Protein AF-A0A6A6IQN1-F1 (afdb_monomer)

Secondary structure (DSSP, 8-state):
-GGG--SS--EEEEEESSEEEEEEE--TTSTTGGG-EEEEEEE-HHHHHHHHHHHTTTS-SS-GGGTTGGGS---HHHHHHHHHH--GGG-SS-HHHHHHHHHHHHHHHHHHHHHHTT--HHHHHHHHHHHHHHHHHHHHHHHHHHHH-TTPPP-EEEEESGGGG-HHHHHHHHHHS-TTSEEEEGGGGT--GGGHHHHHHHHHHHHHHHHHHHHHHHTTS---------SS-----TTHHHHHHHHHHHTTTSPPPPP-------------------PPPP---

Sequence (285 aa):
MLLLQHPTKFRVCLTVNDAVSISIVPPSNSAASNTAVSLDCGPGTMFIDYAVRYATSNQLEHDLEGSYGARGTVNMGVVDRFLETHDYTNRAPPLHIATEMFGHHEAQGLIDECLFLGMSDFDIIATVTRITAENMARQYRRLITGLFGPDHKVDEIFICGPGARNTAIVDYLEDVLPEEVITRPLDDIGIPGDAKESVGAAQLGLEAVLDLAATDLERKESASSLRHTAAGSVVRGNQWEVIRKQVLLFSNGAPLGPIQRLIVDGDTSGDRRKQPKGDSKIAAL

Organism: NCBI:txid390896

Mean predicted aligned error: 9.84 Å

InterPro domains:
  IPR005338 Anhydro-N-acetylmuramic acid kinase [PF03702] (3-214)
  IPR005338 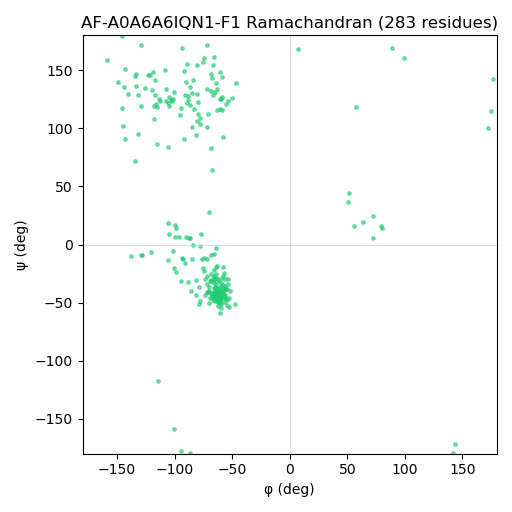Anhydro-N-acetylmuramic acid kinase [PTHR30605] (2-255)
  IPR043129 ATPase, nucleotide binding domain [SSF53067] (13-192)

Nearest PDB structures (foldseek):
  4zxz-assembly1_B  TM=8.328E-01  e=5.021E-19  Lipomyces starkeyi
  5tkr-assembly1_A-2  TM=8.407E-01  e=7.078E-19  Lipomyces starkeyi
  5bsb-assembly1_A  TM=8.408E-01  e=1.328E-18  Lipomyces starkeyi
  5mb9-assembly2_B  TM=4.781E-01  e=2.018E-02  Thermochaetoides thermophila DSM 1495
  4k25-assembly1_A-2  TM=4.194E-01  e=1.075E-02  Saccharomyces cerevisiae S288C

Solvent-accessible surface area (backbone atoms only — not comparable to full-atom values): 16430 Å² total; per-residue (Å²): 117,62,92,69,51,28,69,82,42,30,30,36,35,42,33,24,35,54,46,22,31,46,33,42,29,39,15,62,76,40,96,51,37,85,65,49,46,73,43,63,54,40,62,25,41,51,46,32,21,49,43,33,21,61,66,49,74,62,76,38,67,57,57,68,54,21,61,50,29,69,71,28,59,63,48,61,72,56,35,51,53,50,56,72,74,54,64,47,84,78,58,85,64,65,56,73,65,48,39,80,75,45,41,68,61,55,41,48,52,54,48,53,52,38,50,74,71,67,51,50,62,33,20,44,30,18,23,49,41,44,38,32,33,51,44,51,52,54,48,51,54,50,51,45,32,73,76,65,35,84,84,58,79,59,53,34,37,28,43,20,32,76,41,54,54,17,45,67,35,47,56,52,42,62,72,72,45,65,86,85,39,46,74,44,55,36,47,82,78,76,41,52,36,81,44,48,63,62,52,50,50,51,49,51,51,49,51,38,51,55,54,50,51,39,48,69,60,43,79,78,57,79,95,82,76,94,62,88,71,53,88,78,82,88,80,82,54,96,58,41,71,60,55,40,51,52,53,37,63,72,44,71,73,45,76,78,75,80,88,87,75,72,83,91,82,77,84,83,68,93,59,101,81,73,88,80,95,71,91,82,82,89,78,91,127

Radius of gyration: 22.3 Å; Cα contacts (8 Å, |Δi|>4): 379; chains: 1; bounding box: 55×51×56 Å

Structure (mmCIF, N/CA/C/O backbone):
data_AF-A0A6A6IQN1-F1
#
_entry.id   AF-A0A6A6IQN1-F1
#
loop_
_atom_site.group_PDB
_atom_site.id
_atom_site.type_symbol
_atom_site.label_atom_id
_atom_site.label_alt_id
_atom_site.label_comp_id
_atom_site.label_asym_id
_atom_site.label_entity_id
_atom_site.label_seq_id
_atom_site.pdbx_PDB_ins_code
_atom_site.Cartn_x
_atom_site.Cartn_y
_atom_site.Cartn_z
_atom_site.occupancy
_atom_site.B_iso_or_equiv
_atom_site.auth_seq_id
_atom_site.auth_comp_id
_atom_site.auth_asym_id
_atom_site.auth_atom_id
_atom_site.pdbx_PDB_model_num
ATOM 1 N N . MET A 1 1 ? 8.710 1.098 -13.346 1.00 64.69 1 MET A N 1
ATOM 2 C CA . MET A 1 1 ? 8.521 -0.258 -12.784 1.00 64.69 1 MET A CA 1
ATOM 3 C C . MET A 1 1 ? 8.037 -1.195 -13.889 1.00 64.69 1 MET A C 1
ATOM 5 O O . MET A 1 1 ? 6.838 -1.303 -14.109 1.00 64.69 1 MET A O 1
ATOM 9 N N . LEU A 1 2 ? 8.964 -1.813 -14.632 1.00 75.69 2 LEU A N 1
ATOM 10 C CA . LEU A 1 2 ? 8.641 -2.635 -15.816 1.00 75.69 2 LEU A CA 1
ATOM 11 C C . LEU A 1 2 ? 7.856 -3.903 -15.466 1.00 75.69 2 LEU A C 1
ATOM 13 O O . LEU A 1 2 ? 7.063 -4.379 -16.269 1.00 75.69 2 LEU A O 1
ATOM 17 N N . LEU A 1 3 ? 8.043 -4.400 -14.243 1.00 81.19 3 LEU A N 1
ATOM 18 C CA . LEU A 1 3 ? 7.454 -5.635 -13.733 1.00 81.19 3 LEU A CA 1
ATOM 19 C C . LEU A 1 3 ? 5.923 -5.709 -13.871 1.00 81.19 3 LEU A C 1
ATOM 21 O O . LEU A 1 3 ? 5.389 -6.784 -14.112 1.00 81.19 3 LEU A O 1
ATOM 25 N N . LEU A 1 4 ? 5.214 -4.580 -13.751 1.00 85.56 4 LEU A N 1
ATOM 26 C CA . LEU A 1 4 ? 3.751 -4.548 -13.888 1.00 85.56 4 LEU A CA 1
ATOM 27 C C . LEU A 1 4 ? 3.269 -4.031 -15.237 1.00 85.56 4 LEU A C 1
ATOM 29 O O . LEU A 1 4 ? 2.064 -4.037 -15.481 1.00 85.56 4 LEU A O 1
ATOM 33 N N . GLN A 1 5 ? 4.164 -3.560 -16.102 1.00 86.94 5 GLN A N 1
ATOM 34 C CA . GLN A 1 5 ? 3.764 -2.871 -17.318 1.00 86.94 5 GLN A CA 1
ATOM 35 C C . GLN A 1 5 ? 3.008 -3.818 -18.255 1.00 86.94 5 GLN A C 1
ATOM 37 O O . GLN A 1 5 ? 3.442 -4.935 -18.528 1.00 86.94 5 GLN A O 1
ATOM 42 N N . HIS A 1 6 ? 1.857 -3.365 -18.749 1.00 88.81 6 HIS A N 1
ATOM 43 C CA . HIS A 1 6 ? 1.023 -4.123 -19.676 1.00 88.81 6 HIS A CA 1
ATOM 44 C C . HIS A 1 6 ? 0.882 -3.367 -21.004 1.00 88.81 6 HIS A C 1
ATOM 46 O O . HIS A 1 6 ? 0.839 -2.137 -20.987 1.00 88.81 6 HIS A O 1
ATOM 52 N N . PRO A 1 7 ? 0.743 -4.052 -22.155 1.00 87.38 7 PRO A N 1
ATOM 53 C CA . PRO A 1 7 ? 0.551 -3.378 -23.440 1.00 87.38 7 PRO A CA 1
ATOM 54 C C . PRO A 1 7 ? -0.667 -2.452 -23.483 1.00 87.38 7 PRO A C 1
ATOM 56 O O . PRO A 1 7 ? -0.604 -1.370 -24.062 1.00 87.38 7 PRO A O 1
ATOM 59 N N . THR A 1 8 ? -1.768 -2.874 -22.856 1.00 90.62 8 THR A N 1
ATOM 60 C CA . THR A 1 8 ? -3.079 -2.210 -22.971 1.00 90.62 8 THR A CA 1
ATOM 61 C C . THR A 1 8 ? -3.769 -1.884 -21.650 1.00 90.62 8 THR A C 1
ATOM 63 O O . THR A 1 8 ? -4.787 -1.209 -21.691 1.00 90.62 8 THR A O 1
ATOM 66 N N . LYS A 1 9 ? -3.264 -2.364 -20.506 1.00 92.06 9 LYS A N 1
ATOM 67 C CA . LYS A 1 9 ? -3.966 -2.257 -19.218 1.00 92.06 9 LYS A CA 1
ATOM 68 C C . LYS A 1 9 ? -3.289 -1.226 -18.336 1.00 92.06 9 LYS A C 1
ATOM 70 O O . LYS A 1 9 ? -2.063 -1.239 -18.215 1.00 92.06 9 LYS A O 1
ATOM 75 N N . PHE A 1 10 ? -4.088 -0.365 -17.733 1.00 93.56 10 PHE A N 1
ATOM 76 C CA . PHE A 1 10 ? -3.682 0.554 -16.694 1.00 93.56 10 PHE A CA 1
ATOM 77 C C . PHE A 1 10 ? -3.704 -0.174 -15.356 1.00 93.56 10 PHE A C 1
ATOM 79 O O . PHE A 1 10 ? -4.746 -0.648 -14.902 1.00 93.56 10 PHE A O 1
ATOM 86 N N . ARG A 1 11 ? -2.533 -0.290 -14.736 1.00 94.19 11 ARG A N 1
ATOM 87 C CA . ARG A 1 11 ? -2.344 -1.088 -13.529 1.00 94.19 11 ARG A CA 1
ATOM 88 C C . ARG A 1 11 ? -1.926 -0.215 -12.373 1.00 94.19 11 ARG A C 1
ATOM 90 O O . ARG A 1 11 ? -1.098 0.680 -12.523 1.00 94.19 11 ARG A O 1
ATOM 97 N N . VAL A 1 12 ? -2.450 -0.533 -11.205 1.00 94.81 12 VAL A N 1
ATOM 98 C CA . VAL A 1 12 ? -2.023 0.064 -9.946 1.00 94.81 12 VAL A CA 1
ATOM 99 C C . VAL A 1 12 ? -1.588 -1.050 -9.012 1.00 94.81 12 VAL A C 1
ATOM 101 O O . VAL A 1 12 ? -2.115 -2.156 -9.056 1.00 94.81 12 VAL A O 1
ATOM 104 N N . CYS A 1 13 ? -0.588 -0.784 -8.184 1.00 94.50 13 CYS A N 1
ATOM 105 C CA . CYS A 1 13 ? -0.147 -1.713 -7.163 1.00 94.50 13 CYS A CA 1
ATOM 106 C C . CYS A 1 13 ? -0.057 -1.013 -5.816 1.00 94.50 13 CYS A C 1
ATOM 108 O O . CYS A 1 13 ? 0.692 -0.050 -5.658 1.00 94.50 13 CYS A O 1
ATOM 110 N N . LEU A 1 14 ? -0.844 -1.520 -4.877 1.00 94.88 14 LEU A N 1
ATOM 111 C CA . LEU A 1 14 ? -0.917 -1.108 -3.490 1.00 94.88 14 LEU A CA 1
ATOM 112 C C . LEU A 1 14 ? -0.001 -2.038 -2.691 1.00 94.88 14 LEU A C 1
ATOM 114 O O . LEU A 1 14 ? -0.256 -3.237 -2.595 1.00 94.88 14 LEU A O 1
ATOM 118 N N . THR A 1 15 ? 1.099 -1.505 -2.169 1.00 93.31 15 THR A N 1
ATOM 119 C CA . THR A 1 15 ? 2.068 -2.279 -1.381 1.00 93.31 15 THR A CA 1
ATOM 120 C C . THR A 1 15 ? 1.886 -1.926 0.086 1.00 93.31 15 THR A C 1
ATOM 122 O O . THR A 1 15 ? 2.054 -0.766 0.454 1.00 93.31 15 THR A O 1
ATOM 125 N N . VAL A 1 16 ? 1.546 -2.909 0.916 1.00 92.69 16 VAL A N 1
ATOM 126 C CA . VAL A 1 16 ? 1.343 -2.751 2.360 1.00 92.69 16 VAL A CA 1
ATOM 127 C C . VAL A 1 16 ? 2.535 -3.361 3.095 1.00 92.69 16 VAL A C 1
ATOM 129 O O . VAL A 1 16 ? 2.507 -4.523 3.499 1.00 92.69 16 VAL A O 1
ATOM 132 N N . ASN A 1 17 ? 3.597 -2.571 3.233 1.00 90.75 17 ASN A N 1
ATOM 133 C CA . ASN A 1 17 ? 4.746 -2.881 4.088 1.00 90.75 17 ASN A CA 1
ATOM 134 C C . ASN A 1 17 ? 4.620 -2.090 5.396 1.00 90.75 17 ASN A C 1
ATOM 136 O O . ASN A 1 17 ? 3.532 -1.615 5.724 1.00 90.75 17 ASN A O 1
ATOM 140 N N . ASP A 1 18 ? 5.728 -1.881 6.111 1.00 88.69 18 ASP A N 1
ATOM 141 C CA . ASP A 1 18 ? 5.767 -0.991 7.275 1.00 88.69 18 ASP A CA 1
ATOM 142 C C . ASP A 1 18 ? 5.198 0.384 6.951 1.00 88.69 18 ASP A C 1
ATOM 144 O O . ASP A 1 18 ? 4.420 0.911 7.739 1.00 88.69 18 ASP A O 1
ATOM 148 N N . ALA A 1 19 ? 5.503 0.905 5.762 1.00 88.00 19 ALA A N 1
ATOM 149 C CA . ALA A 1 19 ? 4.800 2.003 5.116 1.00 88.00 19 ALA A CA 1
ATOM 150 C C . ALA A 1 19 ? 3.979 1.486 3.923 1.00 88.00 19 ALA A C 1
ATOM 152 O O . ALA A 1 19 ? 4.360 0.515 3.263 1.00 88.00 19 ALA A O 1
ATOM 153 N N . VAL A 1 20 ? 2.871 2.160 3.615 1.00 90.88 20 VAL A N 1
ATOM 154 C CA . VAL A 1 20 ? 2.126 1.900 2.379 1.00 90.88 20 VAL A CA 1
ATOM 155 C C . VAL A 1 20 ? 2.732 2.670 1.216 1.00 90.88 20 VAL A C 1
ATOM 157 O O . VAL A 1 20 ? 3.097 3.838 1.360 1.00 90.88 20 VAL A O 1
ATOM 160 N N . SER A 1 21 ? 2.778 2.048 0.041 1.00 90.75 21 SER A N 1
ATOM 161 C CA . SER A 1 21 ? 3.151 2.718 -1.204 1.00 90.75 21 SER A CA 1
ATOM 162 C C . SER A 1 21 ? 2.193 2.381 -2.341 1.00 90.75 21 SER A C 1
ATOM 164 O O . SER A 1 21 ? 1.638 1.282 -2.422 1.00 90.75 21 SER A O 1
ATOM 166 N N . ILE A 1 22 ? 1.989 3.349 -3.232 1.00 93.00 22 ILE A N 1
ATOM 167 C CA . ILE A 1 22 ? 1.130 3.215 -4.408 1.00 93.00 22 ILE A CA 1
ATOM 168 C C . ILE A 1 22 ? 1.992 3.384 -5.650 1.00 93.00 22 ILE A C 1
ATOM 170 O O . ILE A 1 22 ? 2.590 4.439 -5.865 1.00 93.00 22 ILE A O 1
ATOM 174 N N . SER A 1 23 ? 2.031 2.345 -6.482 1.00 92.38 23 SER A N 1
ATOM 175 C CA . SER A 1 23 ? 2.676 2.374 -7.791 1.00 92.38 23 SER A CA 1
ATOM 176 C C . SER A 1 23 ? 1.622 2.424 -8.892 1.00 92.38 23 SER A C 1
ATOM 178 O O . SER A 1 23 ? 0.809 1.511 -9.010 1.00 92.38 23 SER A O 1
ATOM 180 N N . ILE A 1 24 ? 1.660 3.453 -9.731 1.00 93.06 24 ILE A N 1
ATOM 181 C CA . ILE A 1 24 ? 0.775 3.610 -10.885 1.00 93.06 24 ILE A CA 1
ATOM 182 C C . ILE A 1 24 ? 1.570 3.300 -12.150 1.00 93.06 24 ILE A C 1
ATOM 184 O O . ILE A 1 24 ? 2.646 3.859 -12.369 1.00 93.06 24 ILE A O 1
ATOM 188 N N . VAL A 1 25 ? 1.053 2.392 -12.978 1.00 92.50 25 VAL A N 1
ATOM 189 C CA . VAL A 1 25 ? 1.731 1.872 -14.169 1.00 92.50 25 VAL A CA 1
ATOM 190 C C . VAL A 1 25 ? 0.781 1.919 -15.372 1.00 92.50 25 VAL A C 1
ATOM 192 O O . VAL A 1 25 ? -0.008 0.994 -15.587 1.00 92.50 25 VAL A O 1
ATOM 195 N N . PRO A 1 26 ? 0.857 2.991 -16.179 1.00 92.19 26 PRO A N 1
ATOM 196 C CA . PRO A 1 26 ? 0.082 3.110 -17.407 1.00 92.19 26 PRO A CA 1
ATOM 197 C C . PRO A 1 26 ? 0.482 2.069 -18.468 1.00 92.19 26 PRO A C 1
ATOM 199 O O . PRO A 1 26 ? 1.599 1.534 -18.427 1.00 92.19 26 PRO A O 1
ATOM 202 N N . PRO A 1 27 ? -0.383 1.820 -19.470 1.00 90.81 27 PRO A N 1
ATOM 203 C CA . PRO A 1 27 ? -0.068 0.917 -20.569 1.00 90.81 27 PRO A CA 1
ATOM 204 C C . PRO A 1 27 ? 1.178 1.354 -21.348 1.00 90.81 27 PRO A C 1
ATOM 206 O O . PRO A 1 27 ? 1.367 2.546 -21.601 1.00 90.81 27 PRO A O 1
ATOM 209 N N . SER A 1 28 ? 1.990 0.403 -21.820 1.00 85.38 28 SER A N 1
ATOM 210 C CA . SER A 1 28 ? 3.178 0.725 -22.629 1.00 85.38 28 SER A CA 1
ATOM 211 C C . SER A 1 28 ? 2.835 1.376 -23.968 1.00 85.38 28 SER A C 1
ATOM 213 O O . SER A 1 28 ? 3.624 2.160 -24.478 1.00 85.38 28 SER A O 1
ATOM 215 N N . ASN A 1 29 ? 1.660 1.077 -24.532 1.00 84.19 29 ASN A N 1
ATOM 216 C CA . ASN A 1 29 ? 1.229 1.633 -25.818 1.00 84.19 29 ASN A CA 1
ATOM 217 C C . ASN A 1 29 ? 0.498 2.980 -25.671 1.00 84.19 29 ASN A C 1
ATOM 219 O O . ASN A 1 29 ? -0.046 3.495 -26.647 1.00 84.19 29 ASN A O 1
ATOM 223 N N . SER A 1 30 ? 0.441 3.536 -24.459 1.00 80.31 30 SER A N 1
ATOM 224 C CA . SER A 1 30 ? -0.162 4.839 -24.190 1.00 80.31 30 SER A CA 1
ATOM 225 C C . SER A 1 30 ? 0.883 5.951 -24.270 1.00 80.31 30 SER A C 1
ATOM 227 O O . SER A 1 30 ? 2.032 5.760 -23.878 1.00 80.31 30 SER A O 1
ATOM 229 N N . ALA A 1 31 ? 0.466 7.158 -24.665 1.00 73.44 31 ALA A N 1
ATOM 230 C CA . ALA A 1 31 ? 1.294 8.365 -24.551 1.00 73.44 31 ALA A CA 1
ATOM 231 C C . ALA A 1 31 ? 1.739 8.647 -23.098 1.00 73.44 31 ALA A C 1
ATOM 233 O O . ALA A 1 31 ? 2.709 9.365 -22.869 1.00 73.44 31 ALA A O 1
ATOM 234 N N . ALA A 1 32 ? 1.047 8.055 -22.119 1.00 73.12 32 ALA A N 1
ATOM 235 C CA . ALA A 1 32 ? 1.365 8.129 -20.700 1.00 73.12 32 ALA A CA 1
ATOM 236 C C . ALA A 1 32 ? 2.377 7.062 -20.226 1.00 73.12 32 ALA A C 1
ATOM 238 O O . ALA A 1 32 ? 2.634 6.985 -19.027 1.00 73.12 32 ALA A O 1
ATOM 239 N N . SER A 1 33 ? 2.972 6.242 -21.103 1.00 72.62 33 SER A N 1
ATOM 240 C CA . SER A 1 33 ? 3.871 5.137 -20.710 1.00 72.62 33 SER A CA 1
ATOM 241 C C . SER A 1 33 ? 5.032 5.567 -19.799 1.00 72.62 33 SER A C 1
ATOM 243 O O . SER A 1 33 ? 5.477 4.793 -18.955 1.00 72.62 33 SER A O 1
ATOM 245 N N . ASN A 1 34 ? 5.493 6.814 -19.938 1.00 68.56 34 ASN A N 1
ATOM 246 C CA . ASN A 1 34 ? 6.593 7.392 -19.158 1.00 68.56 34 ASN A CA 1
ATOM 247 C C . ASN A 1 34 ? 6.135 8.095 -17.867 1.00 68.56 34 ASN A C 1
ATOM 249 O O . ASN A 1 34 ? 6.946 8.727 -17.200 1.00 68.56 34 ASN A O 1
ATOM 253 N N . THR A 1 35 ? 4.851 8.002 -17.509 1.00 75.25 35 THR A N 1
ATOM 254 C CA . THR A 1 35 ? 4.280 8.622 -16.294 1.00 75.25 35 THR A CA 1
ATOM 255 C C . THR A 1 35 ? 4.136 7.637 -15.133 1.00 75.25 35 THR A C 1
ATOM 257 O O . THR A 1 35 ? 3.457 7.928 -14.150 1.00 75.25 35 THR A O 1
ATOM 260 N N . ALA A 1 36 ? 4.777 6.466 -15.228 1.00 83.00 36 ALA A N 1
ATOM 261 C CA . ALA A 1 36 ? 4.798 5.513 -14.129 1.00 83.00 36 ALA A CA 1
ATOM 262 C C . ALA A 1 36 ? 5.427 6.154 -12.884 1.00 83.00 36 ALA A C 1
ATOM 264 O O . ALA A 1 36 ? 6.547 6.663 -12.934 1.00 83.00 36 ALA A O 1
ATOM 265 N N . VAL A 1 37 ? 4.712 6.100 -11.767 1.00 86.06 37 VAL A N 1
ATOM 266 C CA . VAL A 1 37 ? 5.096 6.759 -10.517 1.00 86.06 37 VAL A CA 1
ATOM 267 C C . VAL A 1 37 ? 4.906 5.795 -9.355 1.00 86.06 37 VAL A C 1
ATOM 269 O O . VAL A 1 37 ? 3.993 4.975 -9.376 1.00 86.06 37 VAL A O 1
ATOM 272 N N . SER A 1 38 ? 5.781 5.868 -8.355 1.00 86.50 38 SER A N 1
ATOM 273 C CA . SER A 1 38 ? 5.624 5.150 -7.092 1.00 86.50 38 SER A CA 1
ATOM 274 C C . SER A 1 38 ? 5.852 6.122 -5.950 1.00 86.50 38 SER A C 1
ATOM 276 O O . SER A 1 38 ? 6.853 6.838 -5.957 1.00 86.50 38 SER A O 1
ATOM 278 N N . LEU A 1 39 ? 4.916 6.171 -5.010 1.00 85.50 39 LEU A N 1
ATOM 279 C CA . LEU A 1 39 ? 4.933 7.115 -3.896 1.00 85.50 39 LEU A CA 1
ATOM 280 C C . LEU A 1 39 ? 4.632 6.384 -2.596 1.00 85.50 39 LEU A C 1
ATOM 282 O O . LEU A 1 39 ? 3.690 5.592 -2.540 1.00 85.50 39 LEU A O 1
ATOM 286 N N . ASP A 1 40 ? 5.397 6.699 -1.556 1.00 86.12 40 ASP A N 1
ATOM 287 C CA . ASP A 1 40 ? 5.050 6.326 -0.189 1.00 86.12 40 ASP A CA 1
ATOM 288 C C . ASP A 1 40 ? 3.874 7.198 0.263 1.00 86.12 40 ASP A C 1
ATOM 290 O O . ASP A 1 40 ? 3.846 8.406 0.025 1.00 86.12 40 ASP A O 1
ATOM 294 N N . CYS A 1 41 ? 2.870 6.577 0.866 1.00 83.81 41 CYS A N 1
ATOM 295 C CA . CYS A 1 41 ? 1.555 7.178 1.074 1.00 83.81 41 CYS A CA 1
ATOM 296 C C . CYS A 1 41 ? 1.150 7.274 2.542 1.00 83.81 41 CYS A C 1
ATOM 298 O O . CYS A 1 41 ? 0.127 7.882 2.833 1.00 83.81 41 CYS A O 1
ATOM 300 N N . GLY A 1 42 ? 1.923 6.718 3.470 1.00 86.19 42 GLY A N 1
ATOM 301 C CA . GLY A 1 42 ? 1.646 6.789 4.902 1.00 86.19 42 GLY A CA 1
ATOM 302 C C . GLY A 1 42 ? 2.024 5.502 5.627 1.00 86.19 42 GLY A C 1
AT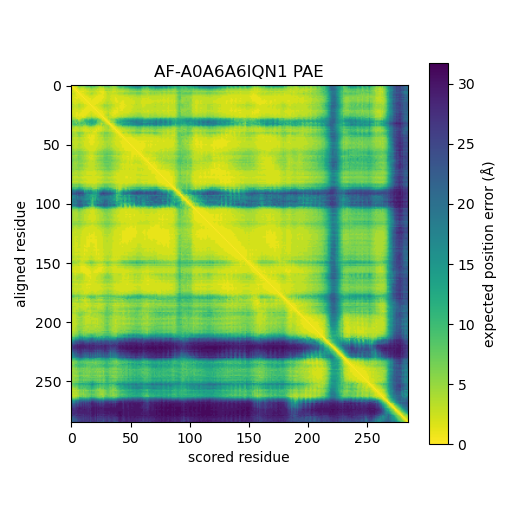OM 303 O O . GLY A 1 42 ? 2.675 4.631 5.042 1.00 86.19 42 GLY A O 1
ATOM 304 N N . PRO A 1 43 ? 1.663 5.385 6.908 1.00 88.12 43 PRO A N 1
ATOM 305 C CA . PRO A 1 43 ? 1.976 4.210 7.690 1.00 88.12 43 PRO A CA 1
ATOM 306 C C . PRO A 1 43 ? 1.210 2.988 7.182 1.00 88.12 43 PRO A C 1
ATOM 308 O O . PRO A 1 43 ? 0.073 3.095 6.727 1.00 88.12 43 PRO A O 1
ATOM 311 N N . GLY A 1 44 ? 1.871 1.837 7.235 1.00 90.56 44 GLY A N 1
ATOM 312 C CA . GLY A 1 44 ? 1.337 0.531 6.879 1.00 90.56 44 GLY A CA 1
ATOM 313 C C . GLY A 1 44 ? 1.249 -0.377 8.099 1.00 90.56 44 GLY A C 1
ATOM 314 O O . GLY A 1 44 ? 0.521 -0.071 9.045 1.00 90.56 44 GLY A O 1
ATOM 315 N N . THR A 1 45 ? 1.978 -1.493 8.091 1.00 92.19 45 THR A N 1
ATOM 316 C CA . THR A 1 45 ? 1.977 -2.478 9.185 1.00 92.19 45 THR A CA 1
ATOM 317 C C . THR A 1 45 ? 2.621 -1.953 10.460 1.00 92.19 45 THR A C 1
ATOM 319 O O . THR A 1 45 ? 2.216 -2.368 11.539 1.00 92.19 45 THR A O 1
ATOM 322 N N . MET A 1 46 ? 3.530 -0.973 10.379 1.00 91.19 46 MET A N 1
ATOM 323 C CA . MET A 1 46 ? 4.307 -0.512 11.538 1.00 91.19 46 MET A CA 1
ATOM 324 C C . MET A 1 46 ? 3.436 -0.077 12.734 1.00 91.19 46 MET A C 1
ATOM 326 O O . MET A 1 46 ? 3.791 -0.330 13.884 1.00 91.19 46 MET A O 1
ATOM 330 N N . PHE A 1 47 ? 2.296 0.584 12.486 1.00 93.00 47 PHE A N 1
ATOM 331 C CA . PHE A 1 47 ? 1.405 1.053 13.553 1.00 93.00 47 PHE A CA 1
ATOM 332 C C . PHE A 1 47 ? 0.554 -0.086 14.100 1.00 93.00 47 PHE A C 1
ATOM 334 O O . PHE A 1 47 ? 0.311 -0.147 15.303 1.00 93.00 47 PHE A O 1
ATOM 341 N N . ILE A 1 48 ? 0.138 -0.998 13.223 1.00 95.19 48 ILE A N 1
ATOM 342 C CA . ILE A 1 48 ? -0.629 -2.190 13.585 1.00 95.19 48 ILE A CA 1
ATOM 343 C C . ILE A 1 48 ? 0.230 -3.074 14.493 1.00 95.19 48 ILE A C 1
ATOM 345 O O . ILE A 1 48 ? -0.194 -3.441 15.584 1.00 95.19 48 ILE A O 1
ATOM 349 N N . ASP A 1 49 ? 1.475 -3.322 14.095 1.00 94.75 49 ASP A N 1
ATOM 350 C CA . ASP A 1 49 ? 2.460 -4.081 14.861 1.00 94.75 49 ASP A CA 1
ATOM 351 C C . ASP A 1 49 ? 2.745 -3.429 16.216 1.00 94.75 49 ASP A C 1
ATOM 353 O O . ASP A 1 49 ? 2.827 -4.104 17.242 1.00 94.75 49 ASP A O 1
ATOM 357 N N . TYR A 1 50 ? 2.845 -2.097 16.251 1.00 94.62 50 TYR A N 1
ATOM 358 C CA . TYR A 1 50 ? 3.010 -1.357 17.499 1.00 94.62 50 TYR A CA 1
ATOM 359 C C . TYR A 1 50 ? 1.801 -1.532 18.435 1.00 94.62 50 TYR A C 1
ATOM 361 O O . TYR A 1 50 ? 1.980 -1.814 19.620 1.00 94.62 50 TYR A O 1
ATOM 369 N N . ALA A 1 51 ? 0.577 -1.446 17.906 1.00 95.75 51 ALA A N 1
ATOM 370 C CA . ALA A 1 51 ? -0.650 -1.676 18.668 1.00 95.75 51 ALA A CA 1
ATOM 371 C C . ALA A 1 5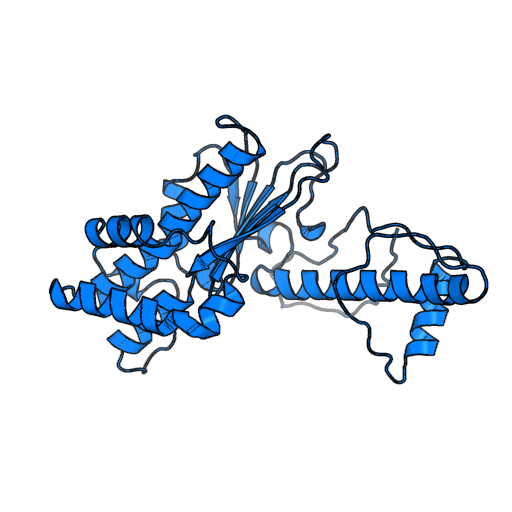1 ? -0.765 -3.119 19.181 1.00 95.75 51 ALA A C 1
ATOM 373 O O . ALA A 1 51 ? -1.156 -3.335 20.327 1.00 95.75 51 ALA A O 1
ATOM 374 N N . VAL A 1 52 ? -0.361 -4.109 18.382 1.00 96.56 52 VAL A N 1
ATOM 375 C CA . VAL A 1 52 ? -0.335 -5.521 18.792 1.00 96.56 52 VAL A CA 1
ATOM 376 C C . VAL A 1 52 ? 0.683 -5.755 19.902 1.00 96.56 52 VAL A C 1
ATOM 378 O O . VAL A 1 52 ? 0.364 -6.397 20.907 1.00 96.56 52 VAL A O 1
ATOM 381 N N . ARG A 1 53 ? 1.897 -5.212 19.767 1.00 96.06 53 ARG A N 1
ATOM 382 C CA . ARG A 1 53 ? 2.928 -5.298 20.810 1.00 96.06 53 ARG A CA 1
ATOM 383 C C . ARG A 1 53 ? 2.448 -4.657 22.108 1.00 96.06 53 ARG A C 1
ATOM 385 O O . ARG A 1 53 ? 2.636 -5.245 23.171 1.00 96.06 53 ARG A O 1
ATOM 392 N N . TYR A 1 54 ? 1.775 -3.510 22.025 1.00 94.38 54 TYR A N 1
ATOM 393 C CA . TYR A 1 54 ? 1.158 -2.862 23.180 1.00 94.38 54 TYR A CA 1
ATOM 394 C C . TYR A 1 54 ? 0.098 -3.765 23.839 1.00 94.38 54 TYR A C 1
ATOM 396 O O . TYR A 1 54 ? 0.258 -4.161 24.994 1.00 94.38 54 TYR A O 1
ATOM 404 N N . ALA A 1 55 ? -0.926 -4.169 23.081 1.00 94.94 55 ALA A N 1
ATOM 405 C CA . ALA A 1 55 ? -2.057 -4.972 23.554 1.00 94.94 55 ALA A CA 1
ATOM 406 C C . ALA A 1 55 ? -1.641 -6.320 24.161 1.00 94.94 55 ALA A C 1
ATOM 408 O O . ALA A 1 55 ? -2.247 -6.827 25.102 1.00 94.94 55 ALA A O 1
ATOM 409 N N . THR A 1 56 ? -0.589 -6.929 23.616 1.00 94.75 56 THR A N 1
ATOM 410 C CA . THR A 1 56 ? -0.134 -8.263 24.026 1.00 94.75 56 THR A CA 1
ATOM 411 C C . THR A 1 56 ? 1.043 -8.229 24.992 1.00 94.75 56 THR A C 1
ATOM 413 O O . THR A 1 56 ? 1.593 -9.281 25.314 1.00 94.75 56 THR A O 1
ATOM 416 N N . SER A 1 57 ? 1.455 -7.046 25.467 1.00 94.25 57 SER A N 1
ATOM 417 C CA . SER A 1 57 ? 2.660 -6.889 26.294 1.00 94.25 57 SER A CA 1
ATOM 418 C C . SER A 1 57 ? 3.904 -7.536 25.654 1.00 94.25 57 SER A C 1
ATOM 420 O O . SER A 1 57 ? 4.677 -8.223 26.322 1.00 94.25 57 SER A O 1
ATOM 422 N N . ASN A 1 58 ? 4.088 -7.313 24.350 1.00 94.50 58 ASN A N 1
ATOM 423 C CA . ASN A 1 58 ? 5.157 -7.842 23.494 1.00 94.50 58 ASN A CA 1
ATOM 424 C C . ASN A 1 58 ? 5.173 -9.373 23.319 1.00 94.50 58 ASN A C 1
ATOM 426 O O . ASN A 1 58 ? 6.200 -9.927 22.934 1.00 94.50 58 ASN A O 1
ATOM 430 N N . GLN A 1 59 ? 4.070 -10.080 23.592 1.00 95.38 59 GLN A N 1
ATOM 431 C CA . GLN A 1 59 ? 3.986 -11.519 23.299 1.00 95.38 59 GLN A CA 1
ATOM 432 C C . GLN A 1 59 ? 3.830 -11.805 21.803 1.00 95.38 59 GLN A C 1
ATOM 434 O O . GLN A 1 59 ? 4.278 -12.851 21.335 1.00 95.38 59 GLN A O 1
ATOM 439 N N . LEU A 1 60 ? 3.197 -10.890 21.065 1.00 94.44 60 LEU A N 1
ATOM 440 C CA . LEU A 1 60 ? 3.065 -10.940 19.614 1.00 94.44 60 LEU A CA 1
ATOM 441 C C . LEU A 1 60 ? 3.672 -9.683 18.991 1.00 94.44 60 LEU A C 1
ATOM 443 O O . LEU A 1 60 ? 3.589 -8.591 19.554 1.00 94.44 60 LEU A O 1
ATOM 447 N N . GLU A 1 61 ? 4.264 -9.847 17.810 1.00 92.75 61 GLU A N 1
ATOM 448 C CA . GLU A 1 61 ? 4.876 -8.745 17.059 1.00 92.75 61 GLU A CA 1
ATOM 449 C C . GLU A 1 61 ? 3.975 -8.187 15.955 1.00 92.75 61 GLU A C 1
ATOM 451 O O . GLU A 1 61 ? 4.163 -7.037 15.573 1.00 92.75 61 GLU A O 1
ATOM 456 N N . HIS A 1 62 ? 3.021 -8.985 15.468 1.00 93.38 62 HIS A N 1
ATOM 457 C CA . HIS A 1 62 ? 2.202 -8.699 14.289 1.00 93.38 62 HIS A CA 1
ATOM 458 C C . HIS A 1 62 ? 0.767 -9.203 14.476 1.00 93.38 62 HIS A C 1
ATOM 460 O O . HIS A 1 62 ? 0.551 -10.219 15.148 1.00 93.38 62 HIS A O 1
ATOM 466 N N . ASP A 1 63 ? -0.204 -8.549 13.831 1.00 92.75 63 ASP A N 1
ATOM 467 C CA . ASP A 1 63 ? -1.579 -9.061 13.744 1.00 92.75 63 ASP A CA 1
ATOM 468 C C . ASP A 1 63 ? -1.672 -10.109 12.628 1.00 92.75 63 ASP A C 1
ATOM 470 O O . ASP A 1 63 ? -1.843 -9.782 11.450 1.00 92.75 63 ASP A O 1
ATOM 474 N N . LEU A 1 64 ? -1.518 -11.383 12.993 1.00 91.75 64 LEU A N 1
ATOM 475 C CA . LEU A 1 64 ? -1.591 -12.494 12.045 1.00 91.75 64 LEU A CA 1
ATOM 476 C C . LEU A 1 64 ? -2.959 -12.505 11.346 1.00 91.75 64 LEU A C 1
ATOM 478 O O . LEU A 1 64 ? -3.993 -12.689 11.988 1.00 91.75 64 LEU A O 1
ATOM 482 N N . GLU A 1 65 ? -2.934 -12.290 10.029 1.00 91.62 65 GLU A N 1
ATOM 483 C CA . GLU A 1 65 ? -4.094 -12.269 9.121 1.00 91.62 65 GLU A CA 1
ATOM 484 C C . GLU A 1 65 ? -5.216 -11.278 9.497 1.00 91.62 65 GLU A C 1
ATOM 486 O O . GLU A 1 65 ? -6.321 -11.346 8.955 1.00 91.62 65 GLU A O 1
ATOM 491 N N . GLY A 1 66 ? -4.937 -10.314 10.382 1.00 92.12 66 GLY A N 1
ATOM 492 C CA . GLY A 1 66 ? -5.942 -9.370 10.884 1.00 92.12 66 GLY A CA 1
ATOM 493 C C . GLY A 1 66 ? -6.845 -9.936 11.986 1.00 92.12 66 GLY A C 1
ATOM 494 O O . GLY A 1 66 ? -7.913 -9.385 12.254 1.00 92.12 66 GLY A O 1
ATOM 495 N N . SER A 1 67 ? -6.466 -11.059 12.606 1.00 94.69 67 SER A N 1
ATOM 496 C CA . SER A 1 67 ? -7.303 -11.779 13.575 1.00 94.69 67 SER A CA 1
ATOM 497 C C . SER A 1 67 ? -7.670 -10.971 14.827 1.00 94.69 67 SER A C 1
ATOM 499 O O . SER A 1 67 ? -8.753 -11.173 15.386 1.00 94.69 67 SER A O 1
ATOM 501 N N . TYR A 1 68 ? -6.811 -10.053 15.281 1.00 93.44 68 TYR A N 1
ATOM 502 C CA . TYR A 1 68 ? -7.124 -9.147 16.386 1.00 93.44 68 TYR A CA 1
ATOM 503 C C . TYR A 1 68 ? -8.028 -8.011 15.916 1.00 93.44 68 TYR A C 1
ATOM 505 O O . TYR A 1 68 ? -9.064 -7.773 16.540 1.00 93.44 68 TYR A O 1
ATOM 513 N N . GLY A 1 69 ? -7.678 -7.352 14.807 1.00 92.12 69 GLY A N 1
ATOM 514 C CA . GLY A 1 69 ? -8.487 -6.273 14.240 1.00 92.12 69 GLY A CA 1
ATOM 515 C C . GLY A 1 69 ? -9.920 -6.710 13.922 1.00 92.12 69 GLY A C 1
ATOM 516 O O . GLY A 1 69 ? -10.865 -5.989 14.229 1.00 92.12 69 GLY A O 1
ATOM 517 N N . ALA A 1 70 ? -10.108 -7.932 13.418 1.00 94.19 70 ALA A N 1
ATOM 518 C CA . ALA A 1 70 ? -11.423 -8.493 13.097 1.00 94.19 70 ALA A CA 1
ATOM 519 C C . ALA A 1 70 ? -12.352 -8.672 14.316 1.00 94.19 70 ALA A C 1
ATOM 521 O O . ALA A 1 70 ? -13.562 -8.826 14.159 1.00 94.19 70 ALA A O 1
ATOM 522 N N . ARG A 1 71 ? -11.806 -8.674 15.539 1.00 95.75 71 ARG A N 1
ATOM 523 C CA . ARG A 1 71 ? -12.579 -8.805 16.787 1.00 95.75 71 ARG A CA 1
ATOM 524 C C . ARG A 1 71 ? -12.977 -7.461 17.388 1.00 95.75 71 ARG A C 1
ATOM 526 O O . ARG A 1 71 ? -13.763 -7.444 18.335 1.00 95.75 71 ARG A O 1
ATOM 533 N N . GLY A 1 72 ? -12.394 -6.374 16.897 1.00 96.44 72 GLY A N 1
ATOM 534 C CA . GLY A 1 72 ? -12.638 -5.027 17.387 1.00 96.44 72 GLY A CA 1
ATOM 535 C C . GLY A 1 72 ? -13.727 -4.303 16.611 1.00 96.44 72 GLY A C 1
ATOM 536 O O . GLY A 1 72 ? -14.160 -4.715 15.537 1.00 96.44 72 GLY A O 1
ATOM 537 N N . THR A 1 73 ? -14.141 -3.171 17.160 1.00 97.88 73 THR A N 1
ATOM 538 C CA . THR A 1 73 ? -15.006 -2.193 16.513 1.00 97.88 73 THR A CA 1
ATOM 539 C C . THR A 1 73 ? -14.182 -0.966 16.155 1.00 97.88 73 THR A C 1
ATOM 541 O O . THR A 1 73 ? -13.562 -0.335 17.009 1.00 97.88 73 THR A O 1
ATOM 544 N N . VAL A 1 74 ? -14.189 -0.608 14.875 1.00 98.31 74 VAL A N 1
ATOM 545 C CA . VAL A 1 74 ? -13.481 0.572 14.373 1.00 98.31 74 VAL A CA 1
ATOM 546 C C . VAL A 1 74 ? -14.117 1.852 14.921 1.00 98.31 74 VAL A C 1
ATOM 548 O O . VAL A 1 74 ? -15.313 2.088 14.742 1.00 98.31 74 VAL A O 1
ATOM 551 N N . ASN A 1 75 ? -13.303 2.734 15.502 1.00 98.38 75 ASN A N 1
ATOM 552 C CA . ASN A 1 75 ? -13.708 4.090 15.857 1.00 98.38 75 ASN A CA 1
ATOM 553 C C . ASN A 1 75 ? -13.393 5.067 14.714 1.00 98.38 75 ASN A C 1
ATOM 555 O O . ASN A 1 75 ? -12.316 5.662 14.669 1.00 98.38 75 ASN A O 1
ATOM 559 N N . MET A 1 76 ? -14.351 5.270 13.804 1.00 97.62 76 MET A N 1
ATOM 560 C CA . MET A 1 76 ? -14.171 6.166 12.649 1.00 97.62 76 MET A CA 1
ATOM 561 C C . MET A 1 76 ? -13.832 7.611 13.035 1.00 97.62 76 MET A C 1
ATOM 563 O O . MET A 1 76 ? -13.097 8.267 12.309 1.00 97.62 76 MET A O 1
ATOM 567 N N . GLY A 1 77 ? -14.275 8.095 14.202 1.00 97.81 77 GLY A N 1
ATOM 568 C CA . GLY A 1 77 ? -13.929 9.442 14.662 1.00 97.81 77 GLY A CA 1
ATOM 569 C C . GLY A 1 77 ? -12.429 9.622 14.918 1.00 97.81 77 GLY A C 1
ATOM 570 O O . GLY A 1 77 ? -11.892 10.696 14.660 1.00 97.81 77 GLY A O 1
ATOM 571 N N . VAL A 1 78 ? -11.745 8.573 15.388 1.00 97.88 78 VAL A N 1
ATOM 572 C CA . VAL A 1 78 ? -10.279 8.566 15.519 1.00 97.88 78 VAL A CA 1
ATOM 573 C C . VAL A 1 78 ? -9.625 8.448 14.143 1.00 97.88 78 VAL A C 1
ATOM 575 O O . VAL A 1 78 ? -8.688 9.190 13.861 1.00 97.88 78 VAL A O 1
ATOM 578 N N . VAL A 1 79 ? -10.145 7.574 13.269 1.00 97.06 79 VAL A N 1
ATOM 579 C CA . VAL A 1 79 ? -9.638 7.408 11.893 1.00 97.06 79 VAL A CA 1
ATOM 580 C C . VAL A 1 79 ? -9.632 8.744 11.149 1.00 97.06 79 VAL A C 1
ATOM 582 O O . VAL A 1 79 ? -8.599 9.158 10.625 1.00 97.06 79 VAL A O 1
ATOM 585 N N . ASP A 1 80 ? -10.767 9.439 11.138 1.00 95.38 80 ASP A N 1
ATOM 586 C CA . ASP A 1 80 ? -10.926 10.696 10.414 1.00 95.38 80 ASP A CA 1
ATOM 587 C C . ASP A 1 80 ? -10.026 11.793 10.984 1.00 95.38 80 ASP A C 1
ATOM 589 O O . ASP A 1 80 ? -9.256 12.390 10.229 1.00 95.38 80 ASP A O 1
ATOM 593 N N . ARG A 1 81 ? -10.023 11.990 12.313 1.00 94.88 81 ARG A N 1
ATOM 594 C CA . ARG A 1 81 ? -9.131 12.965 12.967 1.00 94.88 81 ARG A CA 1
ATOM 595 C C . ARG A 1 81 ? -7.663 12.700 12.659 1.00 94.88 81 ARG A C 1
ATOM 597 O O . ARG A 1 81 ? -6.912 13.641 12.386 1.00 94.88 81 ARG A O 1
ATOM 604 N N . PHE A 1 82 ? -7.244 11.436 12.717 1.00 92.88 82 PHE A N 1
ATOM 605 C CA . PHE A 1 82 ? -5.859 11.066 12.472 1.00 92.88 82 PHE A CA 1
ATOM 606 C C . PHE A 1 82 ? -5.444 11.443 11.047 1.00 92.88 82 PHE A C 1
ATOM 608 O O . PHE A 1 82 ? -4.431 12.118 10.864 1.00 92.88 82 PHE A O 1
ATOM 615 N N . LEU A 1 83 ? -6.250 11.073 10.049 1.00 90.94 83 LEU A N 1
ATOM 616 C CA . LEU A 1 83 ? -5.957 11.325 8.635 1.00 90.94 83 LEU A CA 1
ATOM 617 C C . LEU A 1 83 ? -6.098 12.796 8.225 1.00 90.94 83 LEU A C 1
ATOM 619 O O . LEU A 1 83 ? -5.431 13.228 7.290 1.00 90.94 83 LEU A O 1
ATOM 623 N N . GLU A 1 84 ? -6.936 13.574 8.909 1.00 89.94 84 GLU A N 1
ATOM 624 C CA . GLU A 1 84 ? -7.008 15.030 8.724 1.00 89.94 84 GLU A CA 1
ATOM 625 C C . GLU A 1 84 ? -5.765 15.741 9.273 1.00 89.94 84 GLU A C 1
ATOM 627 O O . GLU A 1 84 ? -5.295 16.720 8.693 1.00 89.94 84 GLU A O 1
ATOM 632 N N . THR A 1 85 ? -5.219 15.242 10.385 1.00 87.56 85 THR A N 1
ATOM 633 C CA . THR A 1 85 ? -4.059 15.845 11.057 1.00 87.56 85 THR A CA 1
ATOM 634 C C . THR A 1 85 ? -2.736 15.447 10.392 1.00 87.56 85 THR A C 1
ATOM 636 O O . THR A 1 85 ? -1.782 16.226 10.391 1.00 87.56 85 THR A O 1
ATOM 639 N N . HIS A 1 86 ? -2.668 14.249 9.802 1.00 83.69 86 HIS A N 1
ATOM 640 C CA . HIS A 1 86 ? -1.447 13.679 9.235 1.00 83.69 86 HIS A CA 1
ATOM 641 C C . HIS A 1 86 ? -1.559 13.507 7.712 1.00 83.69 86 HIS A C 1
ATOM 643 O O . HIS A 1 86 ? -1.877 12.429 7.213 1.00 83.69 86 HIS A O 1
ATOM 649 N N . ASP A 1 87 ? -1.232 14.557 6.948 1.00 77.75 87 ASP A N 1
ATOM 650 C CA . ASP A 1 87 ? -1.103 14.442 5.488 1.00 77.75 87 ASP A CA 1
ATOM 651 C C . ASP A 1 87 ? 0.303 13.960 5.092 1.00 77.75 87 ASP A C 1
ATOM 653 O O . ASP A 1 87 ? 1.275 14.722 5.058 1.00 77.75 87 ASP A O 1
ATOM 657 N N . TYR A 1 88 ? 0.410 12.672 4.766 1.00 74.44 88 TYR A N 1
ATOM 658 C CA . TYR A 1 88 ? 1.663 12.035 4.358 1.00 74.44 88 TYR A CA 1
ATOM 659 C C . TYR A 1 88 ? 2.114 12.400 2.933 1.00 74.44 88 TYR A C 1
ATOM 661 O O . TYR A 1 88 ? 3.268 12.157 2.592 1.00 74.44 88 TYR A O 1
ATOM 669 N N . THR A 1 89 ? 1.271 13.045 2.115 1.00 64.69 89 THR A N 1
ATOM 670 C CA . THR A 1 89 ? 1.652 13.468 0.748 1.00 64.69 89 THR A CA 1
ATOM 671 C C . THR A 1 89 ? 2.587 14.667 0.702 1.00 64.69 89 THR A C 1
ATOM 673 O O . THR A 1 89 ? 3.278 14.871 -0.293 1.00 64.69 89 THR A O 1
ATOM 676 N N . ASN A 1 90 ? 2.597 15.470 1.766 1.00 61.62 90 ASN A N 1
ATOM 677 C CA . ASN A 1 90 ? 3.330 16.731 1.834 1.00 61.62 90 ASN A CA 1
ATOM 678 C C . ASN A 1 90 ? 4.599 16.630 2.700 1.00 61.62 90 ASN A C 1
ATOM 680 O O . ASN A 1 90 ? 5.222 17.650 3.000 1.00 61.62 90 ASN A O 1
ATOM 684 N N . ARG A 1 91 ? 4.996 15.421 3.127 1.00 56.78 91 ARG A N 1
ATOM 685 C CA . ARG A 1 91 ? 6.196 15.227 3.953 1.00 56.78 91 ARG A CA 1
ATOM 686 C C . ARG A 1 91 ? 7.466 15.232 3.094 1.00 56.78 91 ARG A C 1
ATOM 688 O O . ARG A 1 91 ? 7.586 14.493 2.125 1.00 56.78 91 ARG A O 1
ATOM 695 N N . ALA A 1 92 ? 8.440 16.041 3.502 1.00 39.88 92 ALA A N 1
ATOM 696 C CA . ALA A 1 92 ? 9.848 15.894 3.135 1.00 39.88 92 ALA A CA 1
ATOM 697 C C . ALA A 1 92 ? 10.592 15.521 4.424 1.00 39.88 92 ALA A C 1
ATOM 699 O O . ALA A 1 92 ? 10.458 16.294 5.379 1.00 39.88 92 ALA A O 1
ATOM 700 N N . PRO A 1 93 ? 11.343 14.402 4.542 1.00 49.75 93 PRO A N 1
ATOM 701 C CA . PRO A 1 93 ? 11.941 13.475 3.552 1.00 49.75 93 PRO A CA 1
ATOM 702 C C . PRO A 1 93 ? 11.076 12.228 3.217 1.00 49.75 93 PRO A C 1
ATOM 704 O O . PRO A 1 93 ? 9.967 12.129 3.743 1.00 49.75 93 PRO A O 1
ATOM 707 N N . PRO A 1 94 ? 11.545 11.282 2.358 1.00 55.81 94 PRO A N 1
ATOM 708 C CA . PRO A 1 94 ? 10.841 10.026 2.082 1.00 55.81 94 PRO A CA 1
ATOM 709 C C . PRO A 1 94 ? 10.358 9.333 3.354 1.00 55.81 94 PRO A C 1
ATOM 711 O O . PRO A 1 94 ? 11.072 9.308 4.359 1.00 55.81 94 PRO A O 1
ATOM 714 N N . LEU A 1 95 ? 9.146 8.780 3.311 1.00 58.16 95 LEU A N 1
ATOM 715 C CA . LEU A 1 95 ? 8.436 8.363 4.513 1.00 58.16 95 LEU A CA 1
ATOM 716 C C . LEU A 1 95 ? 9.206 7.317 5.320 1.00 58.16 95 LEU A C 1
ATOM 718 O O . LEU A 1 95 ? 9.222 7.417 6.537 1.00 58.16 95 LEU A O 1
ATOM 722 N N . HIS A 1 96 ? 9.921 6.400 4.668 1.00 55.91 96 HIS A N 1
ATOM 723 C CA . HIS A 1 96 ? 10.776 5.425 5.351 1.00 55.91 96 HIS A CA 1
ATOM 724 C C . HIS A 1 96 ? 11.831 6.076 6.273 1.00 55.91 96 HIS A C 1
ATOM 726 O O . HIS A 1 96 ? 12.068 5.579 7.369 1.00 55.91 96 HIS A O 1
ATOM 732 N N . ILE A 1 97 ? 12.394 7.234 5.897 1.00 52.31 97 ILE A N 1
ATOM 733 C CA . ILE A 1 97 ? 13.328 8.001 6.746 1.00 52.31 97 ILE A CA 1
ATOM 734 C C . ILE A 1 97 ? 12.582 8.648 7.921 1.00 52.31 97 ILE A C 1
ATOM 736 O O . ILE A 1 97 ? 13.066 8.663 9.050 1.00 52.31 97 ILE A O 1
ATOM 740 N N . ALA A 1 98 ? 11.385 9.182 7.673 1.00 56.38 98 ALA A N 1
ATOM 741 C CA . ALA A 1 98 ? 10.565 9.789 8.720 1.00 56.38 98 ALA A CA 1
ATOM 742 C C . ALA A 1 98 ? 10.013 8.742 9.710 1.00 56.38 98 ALA A C 1
ATOM 744 O O . ALA A 1 98 ? 9.862 9.032 10.895 1.00 56.38 98 ALA A O 1
ATOM 745 N N . THR A 1 99 ? 9.757 7.520 9.243 1.00 60.12 99 THR A N 1
ATOM 746 C CA . THR A 1 99 ? 9.278 6.377 10.022 1.00 60.12 99 THR A CA 1
ATOM 747 C C . THR A 1 99 ? 10.308 5.898 11.034 1.00 60.12 99 THR A C 1
ATOM 749 O O . THR A 1 99 ? 9.958 5.753 12.204 1.00 60.12 99 THR A O 1
ATOM 752 N N . GLU A 1 100 ? 11.568 5.718 10.626 1.00 58.22 100 GLU A N 1
ATOM 753 C CA . GLU A 1 100 ? 12.641 5.331 11.554 1.00 58.22 100 GLU A CA 1
ATOM 754 C C . GLU A 1 100 ? 12.880 6.395 12.636 1.00 58.22 100 GLU A C 1
ATOM 756 O O . GLU A 1 100 ? 13.251 6.066 13.762 1.00 58.22 100 GLU A O 1
ATOM 761 N N . MET A 1 101 ? 12.634 7.673 12.325 1.00 55.12 101 MET A N 1
ATOM 762 C CA . MET A 1 101 ? 12.860 8.775 13.263 1.00 55.12 101 MET A CA 1
ATOM 763 C C . MET A 1 101 ? 11.658 9.092 14.171 1.00 55.12 101 MET A C 1
ATOM 765 O O . MET A 1 101 ? 11.865 9.525 15.303 1.00 55.12 101 MET A O 1
ATOM 769 N N . PHE A 1 102 ? 10.414 8.911 13.703 1.00 58.16 102 PHE A N 1
ATOM 770 C CA . PHE A 1 102 ? 9.216 9.439 14.384 1.00 58.16 102 PHE A CA 1
ATOM 771 C C . PHE A 1 102 ? 8.013 8.483 14.438 1.00 58.16 102 PHE A C 1
ATOM 773 O O . PHE A 1 102 ? 7.061 8.756 15.171 1.00 58.16 102 PHE A O 1
ATOM 780 N N . GLY A 1 103 ? 8.042 7.352 13.723 1.00 70.19 103 GLY A N 1
ATOM 781 C CA . GLY A 1 103 ? 6.882 6.465 13.572 1.00 70.19 103 GLY A CA 1
ATOM 782 C C . GLY A 1 103 ? 6.355 5.906 14.896 1.00 70.19 103 GLY A C 1
ATOM 783 O O . GLY A 1 103 ? 5.150 5.884 15.126 1.00 70.19 103 GLY A O 1
ATOM 784 N N . HIS A 1 104 ? 7.243 5.535 15.822 1.00 77.56 104 HIS A N 1
ATOM 785 C CA . HIS A 1 104 ? 6.829 5.022 17.134 1.00 77.56 104 HIS A CA 1
ATOM 786 C C . HIS A 1 104 ? 6.168 6.077 18.025 1.00 77.56 104 HIS A C 1
ATOM 788 O O . HIS A 1 104 ? 5.282 5.740 18.804 1.00 77.56 104 HIS A O 1
ATOM 794 N N . HIS A 1 105 ? 6.561 7.348 17.909 1.00 84.62 105 HIS A N 1
ATOM 795 C CA . HIS A 1 105 ? 5.939 8.425 18.678 1.00 84.62 105 HIS A CA 1
ATOM 796 C C . HIS A 1 105 ? 4.529 8.737 18.169 1.00 84.62 105 HIS A C 1
ATOM 798 O O . HIS A 1 105 ? 3.623 8.919 18.979 1.00 84.62 105 HIS A O 1
ATOM 804 N N . GLU A 1 106 ? 4.331 8.747 16.846 1.00 88.06 106 GLU A N 1
ATOM 805 C CA . GLU A 1 106 ? 2.999 8.891 16.243 1.00 88.06 106 GLU A CA 1
ATOM 806 C C . GLU A 1 106 ? 2.089 7.710 16.620 1.00 88.06 106 GLU A C 1
ATOM 808 O O . GLU A 1 106 ? 0.959 7.925 17.058 1.00 88.06 106 GLU A O 1
ATOM 813 N N . ALA A 1 107 ? 2.600 6.475 16.529 1.00 90.38 107 ALA A N 1
ATOM 814 C CA 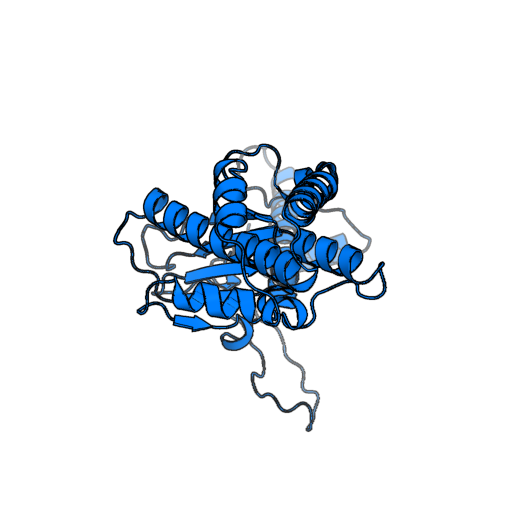. ALA A 1 107 ? 1.860 5.276 16.919 1.00 90.38 107 ALA A CA 1
ATOM 815 C C . ALA A 1 107 ? 1.457 5.301 18.401 1.00 90.38 107 ALA A C 1
ATOM 817 O O . ALA A 1 107 ? 0.305 5.026 18.731 1.00 90.38 107 ALA A O 1
ATOM 818 N N . GLN A 1 108 ? 2.383 5.672 19.293 1.00 91.81 108 GLN A N 1
ATOM 819 C CA . GLN A 1 108 ? 2.097 5.792 20.721 1.00 91.81 108 GLN A CA 1
ATOM 820 C C . GLN A 1 108 ? 1.030 6.858 20.990 1.00 91.81 108 GLN A C 1
ATOM 822 O O . GLN A 1 108 ? 0.090 6.584 21.726 1.00 91.81 108 GLN A O 1
ATOM 827 N N . GLY A 1 109 ? 1.128 8.037 20.364 1.00 93.44 109 GLY A N 1
ATOM 828 C CA . GLY A 1 109 ? 0.134 9.101 20.535 1.00 93.44 109 GLY A CA 1
ATOM 829 C C . GLY A 1 109 ? -1.272 8.681 20.093 1.00 93.44 109 GLY A C 1
ATOM 830 O O . GLY A 1 109 ? -2.247 8.969 20.785 1.00 93.44 109 GLY A O 1
ATOM 831 N N . LEU A 1 110 ? -1.371 7.944 18.983 1.00 94.81 110 LEU A N 1
ATOM 832 C CA . LEU A 1 110 ? -2.629 7.366 18.507 1.00 94.81 110 LEU A CA 1
ATOM 833 C C . LEU A 1 110 ? -3.202 6.342 19.500 1.00 94.81 110 LEU A C 1
ATOM 835 O O . LEU A 1 110 ? -4.404 6.343 19.764 1.00 94.81 110 LEU A O 1
ATOM 839 N N . ILE A 1 111 ? -2.360 5.482 20.077 1.00 95.44 111 ILE A N 1
ATOM 840 C CA . ILE A 1 111 ? -2.798 4.505 21.084 1.00 95.44 111 ILE A CA 1
ATOM 841 C C . ILE A 1 111 ? -3.242 5.210 22.367 1.00 95.44 111 ILE A C 1
ATOM 843 O O . ILE A 1 111 ? -4.304 4.883 22.891 1.00 95.44 111 ILE A O 1
ATOM 847 N N . ASP A 1 112 ? -2.486 6.200 22.842 1.00 96.25 112 ASP A N 1
ATOM 848 C CA . ASP A 1 112 ? -2.823 6.987 24.033 1.00 96.25 112 ASP A CA 1
ATOM 849 C C . ASP A 1 112 ? -4.185 7.680 23.883 1.00 96.25 112 ASP A C 1
ATOM 851 O O . ASP A 1 112 ? -4.990 7.680 24.817 1.00 96.25 112 ASP A O 1
ATOM 855 N N . GLU A 1 113 ? -4.483 8.219 22.695 1.00 96.25 113 GLU A N 1
ATOM 856 C CA . GLU A 1 113 ? -5.801 8.773 22.374 1.00 96.25 113 GLU A CA 1
ATOM 857 C C . GLU A 1 113 ? -6.901 7.708 22.472 1.00 96.25 113 GLU A C 1
ATOM 859 O O . GLU A 1 113 ? -7.930 7.935 23.113 1.00 96.25 113 GLU A O 1
ATOM 864 N N . CYS A 1 114 ? -6.694 6.529 21.881 1.00 97.50 114 CYS A N 1
ATOM 865 C CA . CYS A 1 114 ? -7.678 5.450 21.944 1.00 97.50 114 CYS A CA 1
ATOM 866 C C . CYS A 1 114 ? -7.913 4.957 23.384 1.00 97.50 114 CYS A C 1
ATOM 868 O O . CYS A 1 114 ? -9.055 4.716 23.784 1.00 97.50 114 CYS A O 1
ATOM 870 N N . LEU A 1 115 ? -6.849 4.849 24.184 1.00 97.12 115 LEU A N 1
ATOM 871 C CA . LEU A 1 115 ? -6.922 4.469 25.597 1.00 97.12 115 LEU A CA 1
ATOM 872 C C . LEU A 1 115 ? -7.673 5.509 26.423 1.00 97.12 115 LEU A C 1
ATOM 874 O O . LEU A 1 115 ? -8.500 5.152 27.261 1.00 97.12 115 LEU A O 1
ATOM 878 N N . PHE A 1 116 ? -7.429 6.796 26.169 1.00 97.31 116 PHE A N 1
ATOM 879 C CA . PHE A 1 116 ? -8.160 7.885 26.813 1.00 97.31 116 PHE A CA 1
ATOM 880 C C . PHE A 1 116 ? -9.669 7.813 26.528 1.00 97.31 116 PHE A C 1
ATOM 882 O O . PHE A 1 116 ? -10.482 8.133 27.395 1.00 97.31 116 PHE A O 1
ATOM 889 N N . LEU A 1 117 ? -10.051 7.337 25.341 1.00 97.62 117 LEU A N 1
ATOM 890 C CA . LEU A 1 117 ? -11.443 7.088 24.958 1.00 97.62 117 LEU A CA 1
ATOM 891 C C . LEU A 1 117 ? -12.026 5.787 25.543 1.00 97.62 117 LEU A C 1
ATOM 893 O O . LEU A 1 117 ? -13.200 5.499 25.316 1.00 97.62 117 LEU A O 1
ATOM 897 N N . GLY A 1 118 ? -11.243 5.012 26.300 1.00 97.56 118 GLY A N 1
ATOM 898 C CA . GLY A 1 118 ? -11.682 3.767 26.931 1.00 97.56 118 GLY A CA 1
ATOM 899 C C . GLY A 1 118 ? -11.890 2.610 25.950 1.00 97.56 118 GLY A C 1
ATOM 900 O O . GLY A 1 118 ? -12.683 1.713 26.233 1.00 97.56 118 GLY A O 1
ATOM 901 N N . MET A 1 119 ? -11.224 2.644 24.794 1.00 98.38 119 MET A N 1
ATOM 902 C CA . MET A 1 119 ? -11.300 1.585 23.786 1.00 98.38 119 MET A CA 1
ATOM 903 C C . MET A 1 119 ? -10.630 0.298 24.280 1.00 98.38 119 MET A C 1
ATOM 905 O O . MET A 1 119 ? -9.642 0.347 25.013 1.00 98.38 119 MET A O 1
ATOM 909 N N . SER A 1 120 ? -11.156 -0.860 23.868 1.00 98.12 120 SER A N 1
ATOM 910 C CA . SER A 1 120 ? -10.486 -2.138 24.125 1.00 98.12 120 SER A CA 1
ATOM 911 C C . SER A 1 120 ? -9.277 -2.322 23.206 1.00 98.12 120 SER A C 1
ATOM 913 O O . SER A 1 120 ? -9.209 -1.723 22.134 1.00 98.12 120 SER A O 1
ATOM 915 N N . ASP A 1 121 ? -8.357 -3.214 23.572 1.00 97.56 121 ASP A N 1
ATOM 916 C CA . ASP A 1 121 ? -7.198 -3.550 22.736 1.00 97.56 121 ASP A CA 1
ATOM 917 C C . ASP A 1 121 ? -7.591 -3.984 21.312 1.00 97.56 121 ASP A C 1
ATOM 919 O O . ASP A 1 121 ? -6.941 -3.607 20.336 1.00 97.56 121 ASP A O 1
ATOM 923 N N . PHE A 1 122 ? -8.690 -4.735 21.173 1.00 98.00 122 PHE A N 1
ATOM 924 C CA . PHE A 1 122 ? -9.207 -5.135 19.862 1.00 98.00 122 PHE A CA 1
ATOM 925 C C . PHE A 1 122 ? -9.713 -3.929 19.065 1.00 98.00 122 PHE A C 1
ATOM 927 O O . PHE A 1 122 ? -9.416 -3.822 17.877 1.00 98.00 122 PHE A O 1
ATOM 934 N N . ASP A 1 123 ? -10.428 -2.999 19.704 1.00 98.44 123 ASP A N 1
ATOM 935 C CA . ASP A 1 123 ? -10.920 -1.778 19.050 1.00 98.44 123 ASP A CA 1
ATOM 936 C C . ASP A 1 123 ? -9.764 -0.866 18.618 1.00 98.44 123 ASP A C 1
ATOM 938 O O . ASP A 1 123 ? -9.824 -0.260 17.546 1.00 98.44 123 ASP A O 1
ATOM 942 N N . ILE A 1 124 ? -8.698 -0.788 19.425 1.00 98.06 124 ILE A N 1
ATOM 943 C CA . ILE A 1 124 ? -7.469 -0.055 19.097 1.00 98.06 124 ILE A CA 1
ATOM 944 C C . ILE A 1 124 ? -6.856 -0.639 17.824 1.00 98.06 124 ILE A C 1
ATOM 946 O O . ILE A 1 124 ? -6.673 0.087 16.848 1.00 98.06 124 ILE A O 1
ATOM 950 N N . ILE A 1 125 ? -6.599 -1.950 17.796 1.00 98.00 125 ILE A N 1
ATOM 951 C CA . ILE A 1 125 ? -5.991 -2.619 16.637 1.00 98.00 125 ILE A CA 1
ATOM 952 C C . ILE A 1 125 ? -6.885 -2.481 15.396 1.00 98.00 125 ILE A C 1
ATOM 954 O O . ILE A 1 125 ? -6.383 -2.162 14.317 1.00 98.00 125 ILE A O 1
ATOM 958 N N . ALA A 1 126 ? -8.205 -2.641 15.535 1.00 98.25 126 ALA A N 1
ATOM 959 C CA . ALA A 1 126 ? -9.160 -2.454 14.442 1.00 98.25 126 ALA A CA 1
ATOM 960 C C . ALA A 1 126 ? -9.118 -1.024 13.877 1.00 98.25 126 ALA A C 1
ATOM 962 O O . ALA A 1 126 ? -9.079 -0.822 12.662 1.00 98.25 126 ALA A O 1
ATOM 963 N N . THR A 1 127 ? -9.082 -0.021 14.756 1.00 98.38 127 THR A N 1
ATOM 964 C CA . THR A 1 127 ? -9.055 1.401 14.385 1.00 98.38 127 THR A CA 1
ATOM 965 C C . THR A 1 127 ? -7.742 1.784 13.705 1.00 98.38 127 THR A C 1
ATOM 967 O O . THR A 1 127 ? -7.758 2.422 12.653 1.00 98.38 127 THR A O 1
ATOM 970 N N . VAL A 1 128 ? -6.607 1.338 14.249 1.00 96.81 128 VAL A N 1
ATOM 971 C CA . VAL A 1 128 ? -5.275 1.545 13.661 1.00 96.81 128 VAL A CA 1
ATOM 972 C C . VAL A 1 128 ? -5.171 0.866 12.291 1.00 96.81 128 VAL A C 1
ATOM 974 O O . VAL A 1 128 ? -4.693 1.468 11.333 1.00 96.81 128 VAL A O 1
ATOM 977 N N . THR A 1 129 ? -5.690 -0.356 12.161 1.00 97.44 129 THR A N 1
ATOM 978 C CA . THR A 1 129 ? -5.733 -1.076 10.878 1.00 97.44 129 THR A CA 1
ATOM 979 C C . THR A 1 129 ? -6.584 -0.328 9.849 1.00 97.44 129 THR A C 1
ATOM 981 O O . THR A 1 129 ? -6.187 -0.195 8.688 1.00 97.44 129 THR A O 1
ATOM 984 N N . ARG A 1 130 ? -7.729 0.236 10.269 1.00 97.69 130 ARG A N 1
ATOM 985 C CA . ARG A 1 130 ? -8.570 1.052 9.386 1.00 97.69 130 ARG A CA 1
ATOM 986 C C . ARG A 1 130 ? -7.868 2.328 8.923 1.00 97.69 130 ARG A C 1
ATOM 988 O O . ARG A 1 130 ? -8.053 2.693 7.768 1.00 97.69 130 ARG A O 1
ATOM 995 N N . ILE A 1 131 ? -7.061 2.981 9.764 1.00 96.06 131 ILE A N 1
ATOM 996 C CA . ILE A 1 131 ? -6.269 4.162 9.370 1.00 96.06 131 ILE A CA 1
ATOM 997 C C . ILE A 1 131 ? -5.383 3.843 8.163 1.00 96.06 131 ILE A C 1
ATOM 999 O O . ILE A 1 131 ? -5.391 4.599 7.193 1.00 96.06 131 ILE A O 1
ATOM 1003 N N . THR A 1 132 ? -4.681 2.708 8.181 1.00 94.06 132 THR A N 1
ATOM 1004 C CA . THR A 1 132 ? -3.841 2.262 7.059 1.00 94.06 132 THR A CA 1
ATOM 1005 C C . THR A 1 132 ? -4.656 2.083 5.776 1.00 94.06 132 THR A C 1
ATOM 1007 O O . THR A 1 132 ? -4.306 2.637 4.729 1.00 94.06 132 THR A O 1
ATOM 1010 N N . ALA A 1 133 ? -5.764 1.342 5.852 1.00 95.62 133 ALA A N 1
ATOM 1011 C CA . ALA A 1 133 ? -6.584 1.024 4.684 1.00 95.62 133 ALA A CA 1
ATOM 1012 C C . ALA A 1 133 ? -7.295 2.269 4.107 1.00 95.62 133 ALA A C 1
ATOM 1014 O O . ALA A 1 133 ? -7.266 2.504 2.898 1.00 95.62 133 ALA A O 1
ATOM 1015 N N . GLU A 1 134 ? -7.862 3.118 4.970 1.00 95.50 134 GLU A N 1
ATOM 1016 C CA . GLU A 1 134 ? -8.530 4.367 4.587 1.00 95.50 134 GLU A CA 1
ATOM 1017 C C . GLU A 1 134 ? -7.556 5.394 4.018 1.00 95.50 134 GLU A C 1
ATOM 1019 O O . GLU A 1 134 ? -7.846 6.014 2.992 1.00 95.50 134 GLU A O 1
ATOM 1024 N N . ASN A 1 135 ? -6.372 5.539 4.615 1.00 93.56 135 ASN A N 1
ATOM 1025 C CA . ASN A 1 135 ? -5.331 6.382 4.047 1.00 93.56 135 ASN A CA 1
ATOM 1026 C C . ASN A 1 135 ? -4.989 5.930 2.626 1.00 93.56 135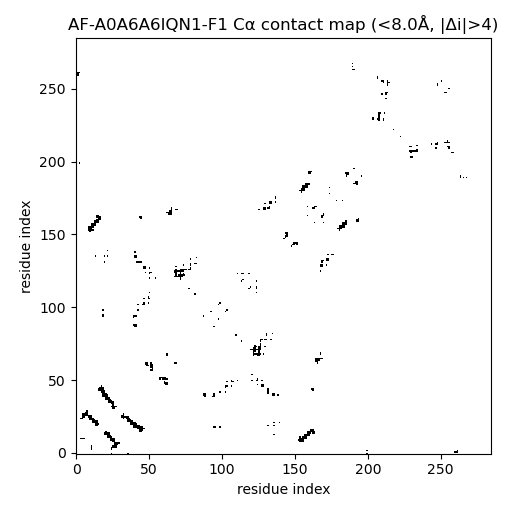 ASN A C 1
ATOM 1028 O O . ASN A 1 135 ? -5.004 6.737 1.700 1.00 93.56 135 ASN A O 1
ATOM 1032 N N . MET A 1 136 ? -4.745 4.634 2.425 1.00 92.75 136 MET A N 1
ATOM 1033 C CA . MET A 1 136 ? -4.385 4.117 1.110 1.00 92.75 136 MET A CA 1
ATOM 1034 C C . MET A 1 136 ? -5.494 4.344 0.072 1.00 92.75 136 MET A C 1
ATOM 1036 O O . MET A 1 136 ? -5.198 4.776 -1.043 1.00 92.75 136 MET A O 1
ATOM 1040 N N . ALA A 1 137 ? -6.765 4.162 0.444 1.00 94.12 137 ALA A N 1
ATOM 1041 C CA . ALA A 1 137 ? -7.900 4.478 -0.422 1.00 94.12 137 ALA A CA 1
ATOM 1042 C C . ALA A 1 137 ? -7.982 5.980 -0.767 1.00 94.12 137 ALA A C 1
ATOM 1044 O O . ALA A 1 137 ? -8.171 6.342 -1.934 1.00 94.12 137 ALA A O 1
ATOM 1045 N N . ARG A 1 138 ? -7.798 6.876 0.216 1.00 92.69 138 ARG A N 1
ATOM 1046 C CA . ARG A 1 138 ? -7.764 8.337 -0.003 1.00 92.69 138 ARG A CA 1
ATOM 1047 C C . ARG A 1 138 ? -6.627 8.734 -0.943 1.00 92.69 138 ARG A C 1
ATOM 1049 O O . ARG A 1 138 ? -6.855 9.496 -1.886 1.00 92.69 138 ARG A O 1
ATOM 1056 N N . GLN A 1 139 ? -5.429 8.191 -0.726 1.00 91.12 139 GLN A N 1
ATOM 1057 C CA . GLN A 1 139 ? -4.262 8.490 -1.554 1.00 91.12 139 GLN A CA 1
ATOM 1058 C C . GLN A 1 139 ? -4.408 7.950 -2.971 1.00 91.12 139 GLN A C 1
ATOM 1060 O O . GLN A 1 139 ? -4.129 8.674 -3.924 1.00 91.12 139 GLN A O 1
ATOM 1065 N N . TYR A 1 140 ? -4.929 6.733 -3.133 1.00 92.50 140 TYR A N 1
ATOM 1066 C CA . TYR A 1 140 ? -5.255 6.182 -4.445 1.00 92.50 140 TYR A CA 1
ATOM 1067 C C . TYR A 1 140 ? -6.158 7.137 -5.241 1.00 92.50 140 TYR A C 1
ATOM 1069 O O . TYR A 1 140 ? -5.794 7.557 -6.342 1.00 92.50 140 TYR A O 1
ATOM 1077 N N . ARG A 1 141 ? -7.292 7.560 -4.661 1.00 92.31 141 ARG A N 1
ATOM 1078 C CA . ARG A 1 141 ? -8.236 8.473 -5.331 1.00 92.31 141 ARG A CA 1
ATOM 1079 C C . ARG A 1 141 ? -7.585 9.811 -5.678 1.00 92.31 141 ARG A C 1
ATOM 1081 O O . ARG A 1 141 ? -7.771 10.311 -6.789 1.00 92.31 141 ARG A O 1
ATOM 1088 N N . ARG A 1 142 ? -6.803 10.379 -4.752 1.00 91.06 142 ARG A N 1
ATOM 1089 C CA . ARG A 1 142 ? -6.088 11.650 -4.944 1.00 91.06 142 ARG A CA 1
ATOM 1090 C C . ARG A 1 142 ? -5.066 11.561 -6.075 1.00 91.06 142 ARG A C 1
ATOM 1092 O O . ARG A 1 142 ? -5.017 12.465 -6.905 1.00 91.06 142 ARG A O 1
ATOM 1099 N N . LEU A 1 143 ? -4.280 10.487 -6.130 1.00 90.81 143 LEU A N 1
ATOM 1100 C CA . LEU A 1 143 ? -3.251 10.296 -7.152 1.00 90.81 143 LEU A CA 1
ATOM 1101 C C . LEU A 1 143 ? -3.854 10.064 -8.537 1.00 90.81 143 LEU A C 1
ATOM 1103 O O . LEU A 1 143 ? -3.425 10.713 -9.490 1.00 90.81 143 LEU A O 1
ATOM 1107 N N . ILE A 1 144 ? -4.869 9.202 -8.653 1.00 92.25 144 ILE A N 1
ATOM 1108 C CA . ILE A 1 144 ? -5.554 8.969 -9.932 1.00 92.25 144 ILE A CA 1
ATOM 1109 C C . ILE A 1 144 ? -6.195 10.265 -10.437 1.00 92.25 144 ILE A C 1
ATOM 1111 O O . ILE A 1 144 ? -5.927 10.684 -11.563 1.00 92.25 144 ILE A O 1
ATOM 1115 N N . THR A 1 145 ? -6.942 10.959 -9.574 1.00 92.62 145 THR A N 1
ATOM 1116 C CA . THR A 1 145 ? -7.604 12.222 -9.934 1.00 92.62 145 THR A CA 1
ATOM 1117 C C . THR A 1 145 ? -6.595 13.303 -10.316 1.00 92.62 145 THR A C 1
ATOM 1119 O O . THR A 1 145 ? -6.776 13.989 -11.320 1.00 92.62 145 THR A O 1
ATOM 1122 N N . GLY A 1 146 ? -5.524 13.461 -9.533 1.00 90.88 146 GLY A N 1
ATOM 1123 C CA . GLY A 1 146 ? -4.537 14.522 -9.723 1.00 90.88 146 GLY A CA 1
ATOM 1124 C C . GLY A 1 146 ? -3.641 14.333 -10.946 1.00 90.88 146 GLY A C 1
ATOM 1125 O O . GLY A 1 146 ? -3.262 15.319 -11.572 1.00 90.88 146 GLY A O 1
ATOM 1126 N N . LEU A 1 147 ? -3.305 13.088 -11.297 1.00 89.62 147 LEU A N 1
ATOM 1127 C CA . LEU A 1 147 ? -2.397 12.789 -12.409 1.00 89.62 147 LEU A CA 1
ATOM 1128 C C . LEU A 1 147 ? -3.125 12.503 -13.728 1.00 89.62 147 LEU A C 1
ATOM 1130 O O . LEU A 1 147 ? -2.587 12.813 -14.790 1.00 89.62 147 LEU A O 1
ATOM 1134 N N . PHE A 1 148 ? -4.330 11.925 -13.676 1.00 90.88 148 PHE A N 1
ATOM 1135 C CA . PHE A 1 148 ? -5.027 11.415 -14.864 1.00 90.88 148 PHE A CA 1
ATOM 1136 C C . PHE A 1 148 ? -6.467 11.928 -15.024 1.00 90.88 148 PHE A C 1
ATOM 1138 O O . PHE A 1 148 ? -7.060 11.739 -16.088 1.00 90.88 148 PHE A O 1
ATOM 1145 N N . GLY A 1 149 ? -7.013 12.612 -14.015 1.00 92.06 149 GLY A N 1
ATOM 1146 C CA . GLY A 1 149 ? -8.379 13.137 -14.001 1.00 92.06 149 GLY A CA 1
ATOM 1147 C C . GLY A 1 149 ? -9.369 12.256 -13.222 1.00 92.06 149 GLY A C 1
ATOM 1148 O O . GLY A 1 149 ? -9.097 11.081 -12.976 1.00 92.06 149 GLY A O 1
ATOM 1149 N N . PRO A 1 150 ? -10.521 12.818 -12.809 1.00 88.19 150 PRO A N 1
ATOM 1150 C CA . PRO A 1 150 ? -11.459 12.173 -11.881 1.00 88.19 150 PRO A CA 1
ATOM 1151 C C . PRO A 1 150 ? -12.126 10.908 -12.436 1.00 88.19 150 PRO A C 1
ATOM 1153 O O . PRO A 1 150 ? -12.403 9.990 -11.673 1.00 88.19 150 PRO A O 1
ATOM 1156 N N . ASP A 1 151 ? -12.337 10.833 -13.752 1.00 87.81 151 ASP A N 1
ATOM 1157 C CA . ASP A 1 151 ? -13.025 9.711 -14.409 1.00 87.81 151 ASP A CA 1
ATOM 1158 C C . ASP A 1 151 ? -12.049 8.703 -15.041 1.00 87.81 151 ASP A C 1
ATOM 1160 O O . ASP A 1 151 ? -12.419 7.920 -15.925 1.00 87.81 151 ASP A O 1
ATOM 1164 N N . HIS A 1 152 ? -10.768 8.749 -14.656 1.00 91.75 152 HIS A N 1
ATOM 1165 C CA . HIS A 1 152 ? -9.775 7.846 -15.221 1.00 91.75 152 HIS A CA 1
ATOM 1166 C C . HIS A 1 152 ? -10.029 6.400 -14.784 1.00 91.75 152 HIS A C 1
ATOM 1168 O O . HIS A 1 152 ? -10.205 6.111 -13.602 1.00 91.75 152 HIS A O 1
ATOM 1174 N N . LYS A 1 153 ? -10.010 5.477 -15.749 1.00 91.06 153 LYS A N 1
ATOM 1175 C CA . LYS A 1 153 ? -10.279 4.059 -15.507 1.00 91.06 153 LYS A CA 1
ATOM 1176 C C . LYS A 1 153 ? -8.996 3.296 -15.211 1.00 91.06 153 LYS A C 1
ATOM 1178 O O . LYS A 1 153 ? -8.047 3.349 -15.989 1.00 91.06 153 LYS A O 1
ATOM 1183 N N . VAL A 1 154 ? -9.013 2.552 -14.111 1.00 94.12 154 VAL A N 1
ATOM 1184 C CA . VAL A 1 154 ? -7.978 1.581 -13.747 1.00 94.12 154 VAL A CA 1
ATOM 1185 C C . VAL A 1 154 ? -8.496 0.192 -14.101 1.00 94.12 154 VAL A C 1
ATOM 1187 O O . VAL A 1 154 ? -9.629 -0.136 -13.773 1.00 94.12 154 VAL A O 1
ATOM 1190 N N . ASP A 1 155 ? -7.693 -0.618 -14.788 1.00 94.44 155 ASP A N 1
ATOM 1191 C CA . ASP A 1 155 ? -8.121 -1.958 -15.204 1.00 94.44 155 ASP A CA 1
ATOM 1192 C C . ASP A 1 155 ? -7.871 -2.999 -14.105 1.00 94.44 155 ASP A C 1
ATOM 1194 O O . ASP A 1 155 ? -8.669 -3.914 -13.905 1.00 94.44 155 ASP A O 1
ATOM 1198 N N . GLU A 1 156 ? -6.730 -2.898 -13.415 1.00 95.00 156 GLU A N 1
ATOM 1199 C CA . GLU A 1 156 ? -6.314 -3.879 -12.408 1.00 95.00 156 GLU A CA 1
ATOM 1200 C C . GLU A 1 156 ? -5.595 -3.197 -11.238 1.00 95.00 156 GLU A C 1
ATOM 1202 O O . GLU A 1 156 ? -4.700 -2.367 -11.438 1.00 95.00 156 GLU A O 1
ATOM 1207 N N . ILE A 1 157 ? -5.951 -3.604 -10.020 1.00 95.75 157 ILE A N 1
ATOM 1208 C CA . ILE A 1 157 ? -5.257 -3.251 -8.784 1.00 95.75 157 ILE A CA 1
ATOM 1209 C C . ILE A 1 157 ? -4.630 -4.513 -8.195 1.00 95.75 157 ILE A C 1
ATOM 1211 O O . ILE A 1 157 ? -5.308 -5.505 -7.940 1.00 95.75 157 ILE A O 1
ATOM 1215 N N . PHE A 1 158 ? -3.325 -4.461 -7.949 1.00 95.06 158 PHE A N 1
ATOM 1216 C CA . PHE A 1 158 ? -2.603 -5.513 -7.244 1.00 95.06 158 PHE A CA 1
ATOM 1217 C C . PHE A 1 158 ? -2.354 -5.104 -5.801 1.00 95.06 158 PHE A C 1
ATOM 1219 O O . PHE A 1 158 ? -1.740 -4.062 -5.575 1.00 95.06 158 PHE A O 1
ATOM 1226 N N . ILE A 1 159 ? -2.767 -5.924 -4.840 1.00 93.75 159 ILE A N 1
ATOM 1227 C CA . ILE A 1 159 ? -2.458 -5.708 -3.421 1.00 93.75 159 ILE A CA 1
ATOM 1228 C C . ILE A 1 159 ? -1.338 -6.678 -3.031 1.00 93.75 159 ILE A C 1
ATOM 1230 O O . ILE A 1 159 ? -1.437 -7.880 -3.275 1.00 93.75 159 ILE A O 1
ATOM 1234 N N . CYS A 1 160 ? -0.231 -6.163 -2.496 1.00 92.62 160 CYS A N 1
ATOM 1235 C CA . CYS A 1 160 ? 0.939 -6.971 -2.140 1.00 92.62 160 CYS A CA 1
ATOM 1236 C C . CYS A 1 160 ? 1.664 -6.448 -0.893 1.00 92.62 160 CYS A C 1
ATOM 1238 O O . CYS A 1 160 ? 1.296 -5.418 -0.332 1.00 92.62 160 CYS A O 1
ATOM 1240 N N . GLY A 1 161 ? 2.730 -7.142 -0.491 1.00 89.62 161 GLY A N 1
ATOM 1241 C CA . GLY A 1 161 ? 3.473 -6.876 0.742 1.00 89.62 161 GLY A CA 1
ATOM 1242 C C . GLY A 1 161 ? 2.908 -7.651 1.940 1.00 89.62 161 GLY A C 1
ATOM 1243 O O . GLY A 1 161 ? 1.821 -8.227 1.839 1.00 89.62 161 GLY A O 1
ATOM 1244 N N . PRO A 1 162 ? 3.615 -7.682 3.082 1.00 86.62 162 PRO A N 1
ATOM 1245 C CA . PRO A 1 162 ? 3.217 -8.464 4.252 1.00 86.62 162 PRO A CA 1
ATOM 1246 C C . PRO A 1 162 ? 1.806 -8.139 4.759 1.00 86.62 162 PRO A C 1
ATOM 1248 O O . PRO A 1 162 ? 1.056 -9.041 5.134 1.00 86.62 162 PRO A O 1
ATOM 1251 N N . GLY A 1 163 ? 1.410 -6.864 4.713 1.00 89.62 163 GLY A N 1
ATOM 1252 C CA . GLY A 1 163 ? 0.091 -6.408 5.144 1.00 89.62 163 GLY A CA 1
ATOM 1253 C C . GLY A 1 163 ? -1.053 -6.798 4.205 1.00 89.62 163 GLY A C 1
ATOM 1254 O O . GLY A 1 163 ? -2.205 -6.741 4.619 1.00 89.62 163 GLY A O 1
ATOM 1255 N N . ALA A 1 164 ? -0.771 -7.275 2.986 1.00 91.38 164 ALA A N 1
ATOM 1256 C CA . ALA A 1 164 ? -1.794 -7.816 2.083 1.00 91.38 164 ALA A CA 1
ATOM 1257 C C . ALA A 1 164 ? -2.397 -9.146 2.574 1.00 91.38 164 ALA A C 1
ATOM 1259 O O . ALA A 1 164 ? -3.372 -9.624 2.007 1.00 91.38 164 ALA A O 1
ATOM 1260 N N . ARG A 1 165 ? -1.830 -9.752 3.628 1.00 90.50 165 ARG A N 1
ATOM 1261 C CA . ARG A 1 165 ? -2.422 -10.907 4.324 1.00 90.50 165 ARG A CA 1
ATOM 1262 C C . ARG A 1 165 ? -3.438 -10.504 5.390 1.00 90.50 165 ARG A C 1
ATOM 1264 O O . ARG A 1 165 ? -4.135 -11.367 5.910 1.00 90.50 165 ARG A O 1
ATOM 1271 N N . ASN A 1 166 ? -3.505 -9.223 5.755 1.00 94.25 166 ASN A N 1
ATOM 1272 C CA . ASN A 1 166 ? -4.475 -8.731 6.723 1.00 94.25 166 ASN A CA 1
ATOM 1273 C C . ASN A 1 166 ? -5.828 -8.532 6.029 1.00 94.25 166 ASN A C 1
ATOM 1275 O O . ASN A 1 166 ? -6.016 -7.584 5.264 1.00 94.25 166 ASN A O 1
ATOM 1279 N N . THR A 1 167 ? -6.763 -9.435 6.314 1.00 93.25 167 THR A N 1
ATOM 1280 C CA . THR A 1 167 ? -8.099 -9.447 5.699 1.00 93.25 167 THR A CA 1
ATOM 1281 C C . THR A 1 167 ? -8.868 -8.153 5.957 1.00 93.25 167 THR A C 1
ATOM 1283 O O . THR A 1 167 ? -9.447 -7.599 5.034 1.00 93.25 167 THR A O 1
ATOM 1286 N N . ALA A 1 168 ? -8.751 -7.559 7.149 1.00 94.31 168 ALA A N 1
ATOM 1287 C CA . ALA A 1 168 ? -9.419 -6.295 7.467 1.00 94.31 168 ALA A CA 1
ATOM 1288 C C . ALA A 1 168 ? -8.937 -5.104 6.612 1.00 94.31 168 ALA A C 1
ATOM 1290 O O . ALA A 1 168 ? -9.682 -4.136 6.439 1.00 94.31 168 ALA A O 1
ATOM 1291 N N . ILE A 1 169 ? -7.707 -5.154 6.084 1.00 95.44 169 ILE A N 1
ATOM 1292 C CA . ILE A 1 169 ? -7.201 -4.162 5.124 1.00 95.44 169 ILE A CA 1
ATOM 1293 C C . ILE A 1 169 ? -7.751 -4.455 3.731 1.00 95.44 169 ILE A C 1
ATOM 1295 O O . ILE A 1 169 ? -8.272 -3.547 3.086 1.00 95.44 169 ILE A O 1
ATOM 1299 N N . VAL A 1 170 ? -7.610 -5.700 3.268 1.00 94.06 170 VAL A N 1
ATOM 1300 C CA . VAL A 1 170 ? -8.002 -6.110 1.912 1.00 94.06 170 VAL A CA 1
ATOM 1301 C C . VAL A 1 170 ? -9.500 -5.930 1.708 1.00 94.06 170 VAL A C 1
ATOM 1303 O O . VAL A 1 170 ? -9.877 -5.193 0.803 1.00 94.06 170 VAL A O 1
ATOM 1306 N N . ASP A 1 171 ? -10.325 -6.482 2.597 1.00 93.94 171 ASP A N 1
ATOM 1307 C CA . ASP A 1 171 ? -11.786 -6.405 2.518 1.00 93.94 171 ASP A CA 1
ATOM 1308 C C . ASP A 1 171 ? -12.248 -4.942 2.459 1.00 93.94 171 ASP A C 1
ATOM 1310 O O . ASP A 1 171 ? -13.063 -4.564 1.623 1.00 93.94 171 ASP A O 1
ATOM 1314 N N . TYR A 1 172 ? -11.657 -4.072 3.289 1.00 95.44 172 TYR A N 1
ATOM 1315 C CA . TYR A 1 172 ? -11.998 -2.652 3.266 1.00 95.44 172 TYR A CA 1
ATOM 1316 C C . TYR A 1 172 ? -11.622 -1.970 1.951 1.00 95.44 172 TYR A C 1
ATOM 1318 O O . TYR A 1 172 ? -12.372 -1.133 1.457 1.00 95.44 172 TYR A O 1
ATOM 1326 N N . LEU A 1 173 ? -10.447 -2.275 1.395 1.00 95.19 173 LEU A N 1
ATOM 1327 C CA . LEU A 1 173 ? -10.029 -1.704 0.117 1.00 95.19 173 LEU A CA 1
ATOM 1328 C C . LEU A 1 173 ? -10.952 -2.163 -1.004 1.00 95.19 173 LEU A C 1
ATOM 1330 O O . LEU A 1 173 ? -11.370 -1.332 -1.800 1.00 95.19 173 LEU A O 1
ATOM 1334 N N . GLU A 1 174 ? -11.285 -3.448 -1.055 1.00 93.56 174 GLU A N 1
ATOM 1335 C CA . GLU A 1 174 ? -12.200 -3.998 -2.056 1.00 93.56 174 GLU A CA 1
ATOM 1336 C C . GLU A 1 174 ? -13.594 -3.367 -1.964 1.00 93.56 174 GLU A C 1
ATOM 1338 O O . GLU A 1 174 ? -14.164 -3.023 -2.995 1.00 93.56 174 GLU A O 1
ATOM 1343 N N . ASP A 1 175 ? -14.085 -3.094 -0.751 1.00 94.12 175 ASP A N 1
ATOM 1344 C CA . ASP A 1 175 ? -15.369 -2.420 -0.528 1.00 94.12 175 ASP A CA 1
ATOM 1345 C C . ASP A 1 175 ? -15.396 -0.959 -1.018 1.00 94.12 175 ASP A C 1
ATOM 1347 O O . ASP A 1 175 ? -16.447 -0.447 -1.411 1.00 94.12 175 ASP A O 1
ATOM 1351 N N . VAL A 1 176 ? -14.269 -0.240 -0.939 1.00 94.06 176 VAL A N 1
ATOM 1352 C CA . VAL A 1 176 ? -14.225 1.212 -1.211 1.00 94.06 176 VAL A CA 1
ATOM 1353 C C . VAL A 1 176 ? -13.592 1.584 -2.551 1.00 94.06 176 VAL A C 1
ATOM 1355 O O . VAL A 1 176 ? -13.677 2.749 -2.972 1.00 94.06 176 VAL A O 1
ATOM 1358 N N . LEU A 1 177 ? -12.907 0.645 -3.199 1.00 91.19 177 LEU A N 1
ATOM 1359 C CA . LEU A 1 177 ? -12.400 0.798 -4.557 1.00 91.19 177 LEU A CA 1
ATOM 1360 C C . LEU A 1 177 ? -13.554 0.658 -5.569 1.00 91.19 177 LEU A C 1
ATOM 1362 O O . LEU A 1 177 ? -14.603 0.112 -5.238 1.00 91.19 177 LEU A O 1
ATOM 1366 N N . PRO A 1 178 ? -13.418 1.201 -6.795 1.00 86.19 178 PRO A N 1
ATOM 1367 C CA . PRO A 1 178 ? -14.495 1.107 -7.778 1.00 86.19 178 PRO A CA 1
ATOM 1368 C C . PRO A 1 178 ? -14.778 -0.355 -8.153 1.00 86.19 178 PRO A C 1
ATOM 1370 O O . PRO A 1 178 ? -13.843 -1.100 -8.442 1.00 86.19 178 PRO A O 1
ATOM 1373 N N . GLU A 1 179 ? -16.060 -0.731 -8.188 1.00 83.31 179 GLU A N 1
ATOM 1374 C CA . GLU A 1 179 ? -16.538 -2.107 -8.416 1.00 83.31 179 GLU A CA 1
ATOM 1375 C C . GLU A 1 179 ? -16.051 -2.692 -9.754 1.00 83.31 179 GLU A C 1
ATOM 1377 O O . GLU A 1 179 ? -15.883 -3.900 -9.903 1.00 83.31 179 GLU A O 1
ATOM 1382 N N . GLU A 1 180 ? -15.783 -1.838 -10.744 1.00 84.75 180 GLU A N 1
ATOM 1383 C CA . GLU A 1 180 ? -15.302 -2.263 -12.056 1.00 84.75 180 GLU A CA 1
ATOM 1384 C C . GLU A 1 180 ? -13.816 -2.651 -12.073 1.00 84.75 180 GLU A C 1
ATOM 1386 O O . GLU A 1 180 ? -13.345 -3.213 -13.067 1.00 84.75 180 GLU A O 1
ATOM 1391 N N . VAL A 1 181 ? -13.062 -2.336 -11.015 1.00 86.38 181 VAL A N 1
ATOM 1392 C CA . VAL A 1 181 ? -11.623 -2.600 -10.950 1.00 86.38 181 VAL A CA 1
ATOM 1393 C C . VAL A 1 181 ? -11.370 -3.991 -10.396 1.00 86.38 181 VAL A C 1
ATOM 1395 O O . VAL A 1 181 ? -11.815 -4.342 -9.309 1.00 86.38 181 VAL A O 1
ATOM 1398 N N . ILE A 1 182 ? -10.573 -4.782 -11.113 1.00 86.06 182 ILE A N 1
ATOM 1399 C CA . ILE A 1 182 ? -10.205 -6.117 -10.642 1.00 86.06 182 ILE A CA 1
ATOM 1400 C C . ILE A 1 182 ? -9.090 -5.994 -9.601 1.00 86.06 182 ILE A C 1
ATOM 1402 O O . ILE A 1 182 ? -7.952 -5.671 -9.962 1.00 86.06 182 ILE A O 1
ATOM 1406 N N . THR A 1 183 ? -9.392 -6.310 -8.344 1.00 90.25 183 THR A N 1
ATOM 1407 C CA . THR A 1 183 ? -8.406 -6.501 -7.274 1.00 90.25 183 THR A CA 1
ATOM 1408 C C . THR A 1 183 ? -7.899 -7.939 -7.281 1.00 90.25 183 THR A C 1
ATOM 1410 O O . THR A 1 183 ? -8.665 -8.881 -7.480 1.00 90.25 183 THR A O 1
ATOM 1413 N N . ARG A 1 184 ? -6.583 -8.132 -7.149 1.00 90.19 184 ARG A N 1
ATOM 1414 C CA . ARG A 1 184 ? -5.988 -9.472 -7.024 1.00 90.19 184 ARG A CA 1
ATOM 1415 C C . ARG A 1 184 ? -4.595 -9.434 -6.389 1.00 90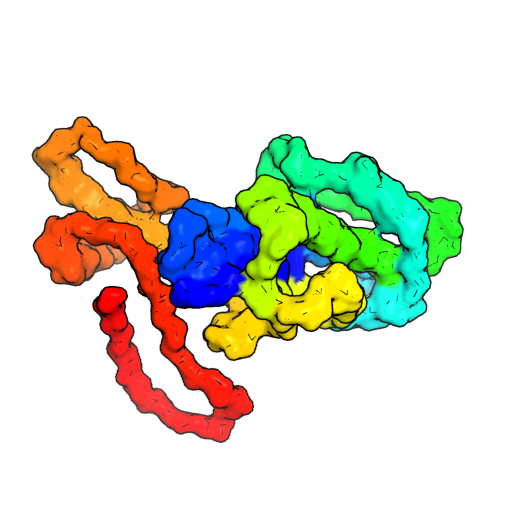.19 184 ARG A C 1
ATOM 1417 O O . ARG A 1 184 ? -3.939 -8.389 -6.443 1.00 90.19 184 ARG A O 1
ATOM 1424 N N . PRO A 1 185 ? -4.095 -10.540 -5.819 1.00 90.38 185 PRO A N 1
ATOM 1425 C CA . PRO A 1 185 ? -2.709 -10.611 -5.380 1.00 90.38 185 PRO A CA 1
ATOM 1426 C C . PRO A 1 185 ? -1.751 -10.547 -6.572 1.00 90.38 185 PRO A C 1
ATOM 1428 O O . PRO A 1 185 ? -2.076 -10.910 -7.704 1.00 90.38 185 PRO A O 1
ATOM 1431 N N . LEU A 1 186 ? -0.530 -10.085 -6.315 1.00 88.44 186 LEU A N 1
ATOM 1432 C CA . LEU A 1 186 ? 0.496 -9.989 -7.352 1.00 88.44 186 LEU A CA 1
ATOM 1433 C C . LEU A 1 186 ? 0.933 -11.369 -7.885 1.00 88.44 186 LEU A C 1
ATOM 1435 O O . LEU A 1 186 ? 1.290 -11.511 -9.058 1.00 88.44 186 LEU A O 1
ATOM 1439 N N . ASP A 1 187 ? 0.824 -12.393 -7.043 1.00 87.81 187 ASP A N 1
ATOM 1440 C CA . ASP A 1 187 ? 1.124 -13.790 -7.346 1.00 87.81 187 ASP A CA 1
ATOM 1441 C C . ASP A 1 187 ? 0.326 -14.326 -8.549 1.00 87.81 187 ASP A C 1
ATOM 1443 O O . ASP A 1 187 ? 0.848 -15.138 -9.316 1.00 87.81 187 ASP A O 1
ATOM 1447 N N . ASP A 1 188 ? -0.879 -13.799 -8.798 1.00 86.56 188 ASP A N 1
ATOM 1448 C CA . ASP A 1 188 ? -1.742 -14.196 -9.922 1.00 86.56 188 ASP A CA 1
ATOM 1449 C C . ASP A 1 188 ? -1.139 -13.890 -11.299 1.00 86.56 188 ASP A C 1
ATOM 1451 O O . ASP A 1 188 ? -1.559 -14.456 -12.310 1.00 86.56 188 ASP A O 1
ATOM 1455 N N . ILE A 1 189 ? -0.153 -12.989 -11.364 1.00 83.50 189 ILE A N 1
ATOM 1456 C CA . ILE A 1 189 ? 0.598 -12.693 -12.592 1.00 83.50 189 ILE A CA 1
ATOM 1457 C C . ILE A 1 189 ? 2.015 -13.285 -12.574 1.00 83.50 189 ILE A C 1
ATOM 1459 O O . ILE A 1 189 ? 2.869 -12.866 -13.354 1.00 83.50 189 ILE A O 1
ATOM 1463 N N . GLY A 1 190 ? 2.262 -14.271 -11.705 1.00 83.50 190 GLY A N 1
ATOM 1464 C CA . GLY A 1 190 ? 3.526 -15.006 -11.619 1.00 83.50 190 GLY A CA 1
ATOM 1465 C C . GLY A 1 190 ? 4.628 -14.269 -10.857 1.00 83.50 190 GLY A C 1
ATOM 1466 O O . GLY A 1 190 ? 5.796 -14.641 -10.956 1.00 83.50 190 GLY A O 1
ATOM 1467 N N . ILE A 1 191 ? 4.280 -13.216 -10.116 1.00 83.25 191 ILE A N 1
ATOM 1468 C CA . ILE A 1 191 ? 5.230 -12.392 -9.371 1.00 83.25 191 ILE A CA 1
ATOM 1469 C C . ILE A 1 191 ? 4.892 -12.510 -7.883 1.00 83.25 191 ILE A C 1
ATOM 1471 O O . ILE A 1 191 ? 3.891 -11.944 -7.454 1.00 83.25 191 ILE A O 1
ATOM 1475 N N . PRO A 1 192 ? 5.711 -13.201 -7.073 1.00 85.50 192 PRO A N 1
ATOM 1476 C CA . PRO A 1 192 ? 5.438 -13.313 -5.647 1.00 85.50 192 PRO A CA 1
ATOM 1477 C C . PRO A 1 192 ? 5.396 -11.931 -4.990 1.00 85.50 192 PRO A C 1
ATOM 1479 O O . PRO A 1 192 ? 6.367 -11.173 -5.101 1.00 85.50 192 PRO A O 1
ATOM 1482 N N . GLY A 1 193 ? 4.299 -11.606 -4.299 1.00 82.25 193 GLY A N 1
ATOM 1483 C CA . GLY A 1 193 ? 4.100 -10.298 -3.667 1.00 82.25 193 GLY A CA 1
ATOM 1484 C C . GLY A 1 193 ? 5.264 -9.886 -2.762 1.00 82.25 193 GLY A C 1
ATOM 1485 O O . GLY A 1 193 ? 5.795 -8.784 -2.899 1.00 82.25 193 GLY A O 1
ATOM 1486 N N . ASP A 1 194 ? 5.726 -10.814 -1.922 1.00 81.94 194 ASP A N 1
ATOM 1487 C CA . ASP A 1 194 ? 6.840 -10.615 -0.982 1.00 81.94 194 ASP A CA 1
ATOM 1488 C C . ASP A 1 194 ? 8.194 -10.398 -1.689 1.00 81.94 194 ASP A C 1
ATOM 1490 O O . ASP A 1 194 ? 9.126 -9.835 -1.117 1.00 81.94 194 ASP A O 1
ATOM 1494 N N . ALA A 1 195 ? 8.330 -10.838 -2.946 1.00 83.56 195 ALA A N 1
ATOM 1495 C CA . ALA A 1 195 ? 9.568 -10.721 -3.714 1.00 83.56 195 ALA A CA 1
ATOM 1496 C C . ALA A 1 195 ? 9.621 -9.461 -4.592 1.00 83.56 195 ALA A C 1
ATOM 1498 O O . ALA A 1 195 ? 10.696 -9.140 -5.103 1.00 83.56 195 ALA A O 1
ATOM 1499 N N . LYS A 1 196 ? 8.501 -8.742 -4.774 1.00 85.12 196 LYS A N 1
ATOM 1500 C CA . LYS A 1 196 ? 8.377 -7.589 -5.686 1.00 85.12 196 LYS A CA 1
ATOM 1501 C C . LYS A 1 196 ? 9.523 -6.589 -5.528 1.00 85.12 196 LYS A C 1
ATOM 1503 O O . LYS A 1 196 ? 10.153 -6.213 -6.517 1.00 85.12 196 LYS A O 1
ATOM 1508 N N . GLU A 1 197 ? 9.801 -6.162 -4.300 1.00 82.56 197 GLU A N 1
ATOM 1509 C CA . GLU A 1 197 ? 10.837 -5.159 -4.028 1.00 82.56 197 GLU A CA 1
ATOM 1510 C C . GLU A 1 197 ? 12.244 -5.707 -4.259 1.00 82.56 197 GLU A C 1
ATOM 1512 O O . GLU A 1 197 ? 13.071 -5.036 -4.873 1.00 82.56 197 GLU A O 1
ATOM 1517 N N . SER A 1 198 ? 12.496 -6.956 -3.859 1.00 85.56 198 SER A N 1
ATOM 1518 C CA . SER A 1 198 ? 13.778 -7.628 -4.099 1.00 85.56 198 SER A CA 1
ATOM 1519 C C . SER A 1 198 ? 14.070 -7.777 -5.596 1.00 85.56 198 SER A C 1
ATOM 1521 O O . SER A 1 198 ? 15.184 -7.513 -6.048 1.00 85.56 198 SER A O 1
ATOM 1523 N N . VAL A 1 199 ? 13.060 -8.148 -6.388 1.00 85.50 199 VAL A N 1
ATOM 1524 C CA . VAL A 1 199 ? 13.160 -8.233 -7.853 1.00 85.50 199 VAL A CA 1
ATOM 1525 C C . VAL A 1 199 ? 13.371 -6.845 -8.462 1.00 85.50 199 VAL A C 1
ATOM 1527 O O . VAL A 1 199 ? 14.219 -6.687 -9.339 1.00 85.50 199 VAL A O 1
ATOM 1530 N N . GLY A 1 200 ? 12.662 -5.825 -7.970 1.00 82.06 200 GLY A N 1
ATOM 1531 C CA . GLY A 1 200 ? 12.859 -4.435 -8.386 1.00 82.06 200 GLY A CA 1
ATOM 1532 C C . GLY A 1 200 ? 14.282 -3.933 -8.120 1.00 82.06 200 GLY A C 1
ATOM 1533 O O . GLY A 1 200 ? 14.906 -3.352 -9.008 1.00 82.06 200 GLY A O 1
ATOM 1534 N N . ALA A 1 201 ? 14.833 -4.221 -6.940 1.00 83.81 201 ALA A N 1
ATOM 1535 C CA . ALA A 1 201 ? 16.211 -3.886 -6.586 1.00 83.81 201 ALA A CA 1
ATOM 1536 C C . ALA A 1 201 ? 17.229 -4.626 -7.468 1.00 83.81 201 ALA A C 1
ATOM 1538 O O . ALA A 1 201 ? 18.204 -4.027 -7.924 1.00 83.81 201 ALA A O 1
ATOM 1539 N N . ALA A 1 202 ? 16.989 -5.907 -7.766 1.00 86.44 202 ALA A N 1
ATOM 1540 C CA . ALA A 1 202 ? 17.825 -6.674 -8.685 1.00 86.44 202 ALA A CA 1
ATOM 1541 C C . ALA A 1 202 ? 17.808 -6.088 -10.108 1.00 86.44 202 ALA A C 1
ATOM 1543 O O . ALA A 1 202 ? 18.861 -5.994 -10.741 1.00 86.44 202 ALA A O 1
ATOM 1544 N N . GLN A 1 203 ? 16.643 -5.642 -10.592 1.00 83.50 203 GLN A N 1
ATOM 1545 C CA . GLN A 1 203 ? 16.521 -4.967 -11.886 1.00 83.50 203 GLN A CA 1
ATOM 1546 C C . GLN A 1 203 ? 17.324 -3.657 -11.913 1.00 83.50 203 GLN A C 1
ATOM 1548 O O . GLN A 1 203 ? 18.109 -3.448 -12.835 1.00 83.50 203 GLN A O 1
ATOM 1553 N N . LEU A 1 204 ? 17.188 -2.805 -10.890 1.00 82.31 204 LEU A N 1
ATOM 1554 C CA . LEU A 1 204 ? 17.959 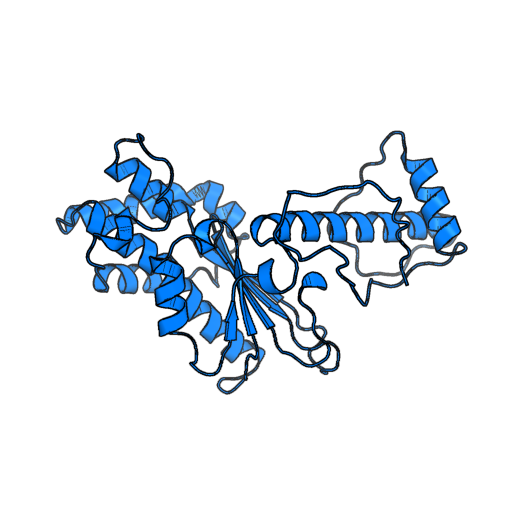-1.558 -10.786 1.00 82.31 204 LEU A CA 1
ATOM 1555 C C . LEU A 1 204 ? 19.470 -1.823 -10.724 1.00 82.31 204 LEU A C 1
ATOM 1557 O O . LEU A 1 204 ? 20.255 -1.125 -11.364 1.00 82.31 204 LEU A O 1
ATOM 1561 N N . GLY A 1 205 ? 19.883 -2.864 -9.995 1.00 85.88 205 GLY A N 1
ATOM 1562 C CA . GLY A 1 205 ? 21.276 -3.301 -9.945 1.00 85.88 205 GLY A CA 1
ATOM 1563 C C . GLY A 1 205 ? 21.804 -3.737 -11.314 1.00 85.88 205 GLY A C 1
ATOM 1564 O O . GLY A 1 205 ? 22.913 -3.356 -11.691 1.00 85.88 205 GLY A O 1
ATOM 1565 N N . LEU A 1 206 ? 21.008 -4.488 -12.081 1.00 85.62 206 LEU A N 1
ATOM 1566 C CA . LEU A 1 206 ? 21.351 -4.868 -13.451 1.00 85.62 206 LEU A CA 1
ATOM 1567 C C . LEU A 1 206 ? 21.501 -3.633 -14.346 1.00 85.62 206 LEU A C 1
ATOM 1569 O O . LEU A 1 206 ? 22.527 -3.495 -15.007 1.00 85.62 206 LEU A O 1
ATOM 1573 N N . GLU A 1 207 ? 20.528 -2.721 -14.337 1.00 82.06 207 GLU A N 1
ATOM 1574 C CA . GLU A 1 207 ? 20.571 -1.483 -15.127 1.00 82.06 207 GLU A CA 1
ATOM 1575 C C . GLU A 1 207 ? 21.823 -0.648 -14.806 1.00 82.06 2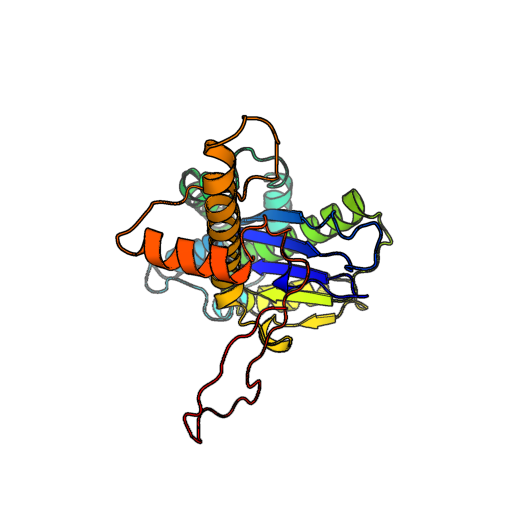07 GLU A C 1
ATOM 1577 O O . GLU A 1 207 ? 22.525 -0.216 -15.721 1.00 82.06 207 GLU A O 1
ATOM 1582 N N . ALA A 1 208 ? 22.178 -0.511 -13.524 1.00 84.06 208 ALA A N 1
ATOM 1583 C CA . ALA A 1 208 ? 23.388 0.193 -13.100 1.00 84.06 208 ALA A CA 1
ATOM 1584 C C . ALA A 1 208 ? 24.684 -0.483 -13.585 1.00 84.06 208 ALA A C 1
ATOM 1586 O O . ALA A 1 208 ? 25.639 0.196 -13.974 1.00 84.06 208 ALA A O 1
ATOM 1587 N N . VAL A 1 209 ? 24.736 -1.820 -13.586 1.00 84.94 209 VAL A N 1
ATOM 1588 C CA . VAL A 1 209 ? 25.888 -2.577 -14.105 1.00 84.94 209 VAL A CA 1
ATOM 1589 C C . VAL A 1 209 ? 26.019 -2.414 -15.619 1.00 84.94 209 VAL A C 1
ATOM 1591 O O . VAL A 1 209 ? 27.135 -2.214 -16.105 1.00 84.94 209 VAL A O 1
ATOM 1594 N N . LEU A 1 210 ? 24.906 -2.479 -16.359 1.00 83.25 210 LEU A N 1
ATOM 1595 C CA . LEU A 1 210 ? 24.894 -2.308 -17.814 1.00 83.25 210 LEU A CA 1
ATOM 1596 C C . LEU A 1 210 ? 25.361 -0.901 -18.216 1.00 83.25 210 LEU A C 1
ATOM 1598 O O . LEU A 1 210 ? 26.222 -0.771 -19.090 1.00 83.25 210 LEU A O 1
ATOM 1602 N N . ASP A 1 211 ? 24.857 0.133 -17.540 1.00 78.81 211 ASP A N 1
ATOM 1603 C CA . ASP A 1 211 ? 25.217 1.528 -17.810 1.00 78.81 211 ASP A CA 1
ATOM 1604 C C . ASP A 1 211 ? 26.697 1.811 -17.487 1.00 78.81 211 ASP A C 1
ATOM 1606 O O . ASP A 1 211 ? 27.440 2.376 -18.298 1.00 78.81 211 ASP A O 1
ATOM 1610 N N . LEU A 1 212 ? 27.194 1.325 -16.341 1.00 80.69 212 LEU A N 1
ATOM 1611 C CA . LEU A 1 212 ? 28.598 1.506 -15.961 1.00 80.69 212 LEU A CA 1
ATOM 1612 C C . LEU A 1 212 ? 29.565 0.769 -16.901 1.00 80.69 212 LEU A C 1
ATOM 1614 O O . LEU A 1 212 ? 30.618 1.310 -17.251 1.00 80.69 212 LEU A O 1
ATOM 1618 N N . ALA A 1 213 ? 29.230 -0.455 -17.315 1.00 75.25 213 ALA A N 1
ATOM 1619 C CA . ALA A 1 213 ? 30.062 -1.225 -18.236 1.00 75.25 213 ALA A CA 1
ATOM 1620 C C . ALA A 1 213 ? 30.214 -0.520 -19.596 1.00 75.25 213 ALA A C 1
ATOM 1622 O O . ALA A 1 213 ? 31.314 -0.524 -20.158 1.00 75.25 213 ALA A O 1
ATOM 1623 N N . ALA A 1 214 ? 29.145 0.126 -20.080 1.00 70.56 214 ALA A N 1
ATOM 1624 C CA . ALA A 1 214 ? 29.161 0.938 -21.293 1.00 70.56 214 ALA A CA 1
ATOM 1625 C C . ALA A 1 214 ? 29.936 2.258 -21.108 1.00 70.56 214 ALA A C 1
ATOM 1627 O O . ALA A 1 214 ? 30.728 2.634 -21.969 1.00 70.56 214 ALA A O 1
ATOM 1628 N N . THR A 1 215 ? 29.785 2.935 -19.966 1.00 69.25 215 THR A N 1
ATOM 1629 C CA . THR A 1 215 ? 30.443 4.231 -19.689 1.00 69.25 215 THR A CA 1
ATOM 1630 C C . THR A 1 215 ? 31.968 4.107 -19.531 1.00 69.25 215 THR A C 1
ATOM 1632 O O . THR A 1 215 ? 32.720 5.011 -19.901 1.00 69.25 215 THR A O 1
ATOM 1635 N N . ASP A 1 216 ? 32.469 2.964 -19.047 1.00 60.16 216 ASP A N 1
ATOM 1636 C CA . ASP A 1 216 ? 33.911 2.670 -19.017 1.00 60.16 216 ASP A CA 1
ATOM 1637 C C . ASP A 1 216 ? 34.534 2.539 -20.434 1.00 60.16 216 ASP A C 1
ATOM 1639 O O . ASP A 1 216 ? 35.759 2.452 -20.549 1.00 60.16 216 ASP A O 1
ATOM 1643 N N . LEU A 1 217 ? 33.739 2.524 -21.517 1.00 53.72 217 LEU A N 1
ATOM 1644 C CA . LEU A 1 217 ? 34.227 2.683 -22.897 1.00 53.72 217 LEU A CA 1
ATOM 1645 C C . LEU A 1 217 ? 34.450 4.163 -23.255 1.00 53.72 217 LEU A C 1
ATOM 1647 O O . LEU A 1 217 ? 35.481 4.504 -23.834 1.00 53.72 217 LEU A O 1
ATOM 1651 N N . GLU A 1 218 ? 33.514 5.039 -22.872 1.00 47.66 218 GLU A N 1
ATOM 1652 C CA . GLU A 1 218 ? 33.506 6.471 -23.218 1.00 47.66 218 GLU A CA 1
ATOM 1653 C C . GLU A 1 218 ? 34.531 7.290 -22.412 1.00 47.66 218 GLU A C 1
ATOM 1655 O O . GLU A 1 218 ? 34.995 8.325 -22.874 1.00 47.66 218 GLU A O 1
ATOM 1660 N N . ARG A 1 219 ? 35.021 6.814 -21.256 1.00 46.91 219 ARG A N 1
ATOM 1661 C CA . ARG A 1 219 ? 36.134 7.486 -20.539 1.00 46.91 219 ARG A CA 1
ATOM 1662 C C . ARG A 1 219 ? 37.470 7.517 -21.302 1.00 46.91 219 ARG A C 1
ATOM 1664 O O . ARG A 1 219 ? 38.418 8.128 -20.810 1.00 46.91 219 ARG A O 1
ATOM 1671 N N . LYS A 1 220 ? 37.559 6.908 -22.492 1.00 42.91 220 LYS A N 1
ATOM 1672 C CA . LYS A 1 220 ? 38.651 7.153 -23.448 1.00 42.91 220 LYS A CA 1
ATOM 1673 C C . LYS A 1 220 ? 38.376 8.280 -24.453 1.00 42.91 220 LYS A C 1
ATOM 1675 O O . LYS A 1 220 ? 39.345 8.787 -25.003 1.00 42.91 220 LYS A O 1
ATOM 1680 N N . GLU A 1 221 ? 37.138 8.734 -24.641 1.00 41.44 221 GLU A N 1
ATOM 1681 C CA . GLU A 1 221 ? 36.793 9.846 -25.535 1.00 41.44 221 GLU A CA 1
ATOM 1682 C C . GLU A 1 221 ? 35.634 10.686 -24.964 1.00 41.44 221 GLU A C 1
ATOM 1684 O O . GLU A 1 221 ? 34.469 10.335 -25.082 1.00 41.44 221 GLU A O 1
ATOM 1689 N N . SER A 1 222 ? 35.997 11.836 -24.387 1.00 34.84 222 SER A N 1
ATOM 1690 C CA . SER A 1 222 ? 35.166 13.027 -24.140 1.00 34.84 222 SER A CA 1
ATOM 1691 C C . SER A 1 222 ? 33.885 12.904 -23.297 1.00 34.84 222 SER A C 1
ATOM 1693 O O . SER A 1 222 ? 32.871 12.321 -23.660 1.00 34.84 222 SER A O 1
ATOM 1695 N N . ALA A 1 223 ? 33.905 13.633 -22.181 1.00 45.91 223 ALA A N 1
ATOM 1696 C CA . ALA A 1 223 ? 32.771 13.870 -21.304 1.00 45.91 223 ALA A CA 1
ATOM 1697 C C . ALA A 1 223 ? 31.725 14.798 -21.949 1.00 45.91 223 ALA A C 1
ATOM 1699 O O . ALA A 1 223 ? 31.987 15.985 -22.102 1.00 45.91 223 ALA A O 1
ATOM 1700 N N . SER A 1 224 ? 30.538 14.274 -22.262 1.00 41.66 224 SER A N 1
ATOM 1701 C CA . SER A 1 224 ? 29.238 14.874 -21.908 1.00 41.66 224 SER A CA 1
ATOM 1702 C C . SER A 1 224 ? 28.099 14.106 -22.585 1.00 41.66 224 SER A C 1
ATOM 1704 O O . SER A 1 224 ? 27.763 14.354 -23.741 1.00 41.66 224 SER A O 1
ATOM 1706 N N . SER A 1 225 ? 27.423 13.230 -21.851 1.00 33.59 225 SER A N 1
ATOM 1707 C CA . SER A 1 225 ? 25.993 13.033 -22.075 1.00 33.59 225 SER A CA 1
ATOM 1708 C C . SER A 1 225 ? 25.335 12.744 -20.732 1.00 33.59 225 SER A C 1
ATOM 1710 O O . SER A 1 225 ? 25.696 11.802 -20.034 1.00 33.59 225 SER A O 1
ATOM 1712 N N . LEU A 1 226 ? 24.422 13.628 -20.327 1.00 38.09 226 LEU A N 1
ATOM 1713 C CA . LEU A 1 226 ? 23.509 13.405 -19.211 1.00 38.09 226 LEU A CA 1
ATOM 1714 C C . LEU A 1 226 ? 22.544 12.297 -19.643 1.00 38.09 226 LEU A C 1
ATOM 1716 O O . LEU A 1 226 ? 21.471 12.570 -20.175 1.00 38.09 226 LEU A O 1
ATOM 1720 N N . ARG A 1 227 ? 22.972 11.043 -19.504 1.00 42.47 227 ARG A N 1
ATOM 1721 C CA . ARG A 1 227 ? 22.073 9.894 -19.580 1.00 42.47 227 ARG A CA 1
ATOM 1722 C C . ARG A 1 227 ? 21.380 9.740 -18.236 1.00 42.47 227 ARG A C 1
ATOM 1724 O O . ARG A 1 227 ? 21.888 10.204 -17.218 1.00 42.47 227 ARG A O 1
ATOM 1731 N N . HIS A 1 228 ? 20.199 9.134 -18.259 1.00 41.31 228 HIS A N 1
ATOM 1732 C CA . HIS A 1 228 ? 19.457 8.761 -17.063 1.00 41.31 228 HIS A CA 1
ATOM 1733 C C . HIS A 1 228 ? 20.325 7.828 -16.217 1.00 41.31 228 HIS A C 1
ATOM 1735 O O . HIS A 1 228 ? 20.352 6.625 -16.452 1.00 41.31 228 HIS A O 1
ATOM 1741 N N . THR A 1 229 ? 21.077 8.399 -15.279 1.00 44.44 229 THR A N 1
ATOM 1742 C CA . THR A 1 229 ? 21.930 7.650 -14.368 1.00 44.44 229 THR A CA 1
ATOM 1743 C C . THR A 1 229 ? 21.021 6.730 -13.571 1.00 44.44 229 THR A C 1
ATOM 1745 O O . THR A 1 229 ? 20.147 7.212 -12.845 1.00 44.44 229 THR A O 1
ATOM 1748 N N . ALA A 1 230 ? 21.198 5.418 -13.723 1.00 51.75 230 ALA A N 1
ATOM 1749 C CA . ALA A 1 230 ? 20.559 4.457 -12.837 1.00 51.75 230 ALA A CA 1
ATOM 1750 C C . ALA A 1 230 ? 20.839 4.893 -11.389 1.00 51.75 230 ALA A C 1
ATOM 1752 O O . ALA A 1 230 ? 21.985 5.171 -11.024 1.00 51.75 230 ALA A O 1
ATOM 1753 N N . ALA A 1 231 ? 19.787 5.050 -10.586 1.00 53.19 231 ALA A N 1
ATOM 1754 C CA . ALA A 1 231 ? 19.923 5.533 -9.220 1.00 53.19 231 ALA A CA 1
ATOM 1755 C C . ALA A 1 231 ? 20.762 4.535 -8.404 1.00 53.19 231 ALA A C 1
ATOM 1757 O O . ALA A 1 231 ? 20.356 3.392 -8.213 1.00 53.19 231 ALA A O 1
ATOM 1758 N N . GLY A 1 232 ? 21.938 4.958 -7.934 1.00 61.97 232 GLY A N 1
ATOM 1759 C CA . GLY A 1 232 ? 22.806 4.138 -7.088 1.00 61.97 232 GLY A CA 1
ATOM 1760 C C . GLY A 1 232 ? 24.295 4.303 -7.385 1.00 61.97 232 GLY A C 1
ATOM 1761 O O . GLY A 1 232 ? 24.707 5.077 -8.247 1.00 61.97 232 GLY A O 1
ATOM 1762 N N . SER A 1 233 ? 25.122 3.565 -6.644 1.00 71.69 233 SER A N 1
ATOM 1763 C CA . SER A 1 233 ? 26.564 3.476 -6.885 1.00 71.69 233 SER A CA 1
ATOM 1764 C C . SER A 1 233 ? 26.966 2.012 -7.020 1.00 71.69 233 SER A C 1
ATOM 1766 O O . SER A 1 233 ? 26.527 1.168 -6.241 1.00 71.69 233 SER A O 1
ATOM 1768 N N . VAL A 1 234 ? 27.786 1.699 -8.022 1.00 79.56 234 VAL A N 1
ATOM 1769 C CA . VAL A 1 234 ? 28.293 0.339 -8.228 1.00 79.56 234 VAL A CA 1
ATOM 1770 C C . VAL A 1 234 ? 29.653 0.212 -7.554 1.00 79.56 234 VAL A C 1
ATOM 1772 O O . VAL A 1 234 ? 30.622 0.867 -7.947 1.00 79.56 234 VAL A O 1
ATOM 1775 N N . VAL A 1 235 ? 29.740 -0.668 -6.560 1.00 85.75 235 VAL A N 1
ATOM 1776 C CA . VAL A 1 235 ? 31.007 -1.029 -5.916 1.00 85.75 235 VAL A CA 1
ATOM 1777 C C . VAL A 1 235 ? 31.628 -2.210 -6.661 1.00 85.75 235 VAL A C 1
ATOM 1779 O O . VAL A 1 235 ? 31.025 -3.273 -6.798 1.00 85.75 235 VAL A O 1
ATOM 1782 N N . ARG A 1 236 ? 32.854 -2.029 -7.159 1.00 87.31 236 ARG A N 1
ATOM 1783 C CA . ARG A 1 236 ? 33.562 -3.038 -7.960 1.00 87.31 236 ARG A CA 1
ATOM 1784 C C . ARG A 1 236 ? 34.140 -4.126 -7.056 1.00 87.31 236 ARG A C 1
ATOM 1786 O O . ARG A 1 236 ? 35.105 -3.889 -6.337 1.00 87.31 236 ARG A O 1
ATOM 1793 N N . GLY A 1 237 ? 33.556 -5.320 -7.111 1.00 89.75 237 GLY A N 1
ATOM 1794 C CA . GLY A 1 237 ? 34.088 -6.511 -6.446 1.00 89.75 237 GLY A CA 1
ATOM 1795 C C . GLY A 1 237 ? 35.123 -7.268 -7.288 1.00 89.75 237 GLY A C 1
ATOM 1796 O O . GLY A 1 237 ? 35.396 -6.924 -8.437 1.00 89.75 237 GLY A O 1
ATOM 1797 N N . ASN A 1 238 ? 35.638 -8.375 -6.744 1.00 94.06 238 ASN A N 1
ATOM 1798 C CA . ASN A 1 238 ? 36.674 -9.209 -7.379 1.00 94.06 238 ASN A CA 1
ATOM 1799 C C . ASN A 1 238 ? 36.291 -9.750 -8.773 1.00 94.06 238 ASN A C 1
ATOM 1801 O O . ASN A 1 238 ? 37.169 -10.060 -9.571 1.00 94.06 238 ASN A O 1
ATOM 1805 N N . GLN A 1 239 ? 34.992 -9.871 -9.070 1.00 93.56 239 GLN A N 1
ATOM 1806 C CA . GLN A 1 239 ? 34.471 -10.396 -10.342 1.00 93.56 239 GLN A CA 1
ATOM 1807 C C . GLN A 1 239 ? 34.107 -9.303 -11.362 1.00 93.56 239 GLN A C 1
ATOM 1809 O O . GLN A 1 239 ? 33.567 -9.612 -12.423 1.00 93.56 239 GLN A O 1
ATOM 1814 N N . TRP A 1 240 ? 34.403 -8.029 -11.073 1.00 90.81 240 TRP A N 1
ATOM 1815 C CA . TRP A 1 240 ? 34.001 -6.903 -11.924 1.00 90.81 240 TRP A CA 1
ATOM 1816 C C . TRP A 1 240 ? 34.461 -7.052 -13.380 1.00 90.81 240 TRP A C 1
ATOM 1818 O O . TRP A 1 240 ? 33.654 -6.926 -14.295 1.00 90.81 240 TRP A O 1
ATOM 1828 N N . GLU A 1 241 ? 35.732 -7.388 -13.612 1.00 90.75 241 GLU A N 1
ATOM 1829 C CA . GLU A 1 241 ? 36.268 -7.517 -14.974 1.00 90.75 241 GLU A CA 1
ATOM 1830 C C . GLU A 1 241 ? 35.636 -8.669 -15.765 1.00 90.75 241 GLU A C 1
ATOM 1832 O O . GLU A 1 241 ? 35.529 -8.599 -16.990 1.00 90.75 241 GLU A O 1
ATOM 1837 N N . VAL A 1 242 ? 35.198 -9.729 -15.080 1.00 93.12 242 VAL A N 1
ATOM 1838 C CA . VAL A 1 242 ? 34.498 -10.854 -15.713 1.00 93.12 242 VAL A CA 1
ATOM 1839 C C . VAL A 1 242 ? 33.111 -10.409 -16.169 1.00 93.12 242 VAL A C 1
ATOM 1841 O O . VAL A 1 242 ? 32.777 -10.574 -17.342 1.00 93.12 242 VAL A O 1
ATOM 1844 N N . ILE A 1 243 ? 32.344 -9.778 -15.274 1.00 90.88 243 ILE A N 1
ATOM 1845 C CA . ILE A 1 243 ? 30.998 -9.263 -15.565 1.00 90.88 243 ILE A CA 1
ATOM 1846 C C . ILE A 1 243 ? 31.060 -8.213 -16.679 1.00 90.88 243 ILE A C 1
ATOM 1848 O O . ILE A 1 243 ? 30.333 -8.309 -17.665 1.00 90.88 243 ILE A O 1
ATOM 1852 N N . ARG A 1 244 ? 31.986 -7.252 -16.586 1.00 87.81 244 ARG A N 1
ATOM 1853 C CA . ARG A 1 244 ? 32.164 -6.205 -17.598 1.00 87.81 244 ARG A CA 1
ATOM 1854 C C . ARG A 1 244 ? 32.426 -6.792 -18.985 1.00 87.81 244 ARG A C 1
ATOM 1856 O O . ARG A 1 244 ? 31.803 -6.364 -19.952 1.00 87.81 244 ARG A O 1
ATOM 1863 N N . LYS A 1 245 ? 33.313 -7.787 -19.103 1.00 89.38 245 LYS A N 1
ATOM 1864 C CA . LYS A 1 245 ? 33.575 -8.463 -20.386 1.00 89.38 245 LYS A CA 1
ATOM 1865 C C . LYS A 1 245 ? 32.333 -9.161 -20.934 1.00 89.38 245 LYS A C 1
ATOM 1867 O O . LYS A 1 245 ? 32.103 -9.089 -22.135 1.00 89.38 245 LYS A O 1
ATOM 1872 N N . GLN A 1 246 ? 31.538 -9.807 -20.082 1.00 90.38 246 GLN A N 1
ATOM 1873 C CA . GLN A 1 246 ? 30.285 -10.441 -20.500 1.00 90.38 246 GLN A CA 1
ATOM 1874 C C . GLN A 1 246 ? 29.278 -9.416 -21.027 1.00 90.38 246 GLN A C 1
ATOM 1876 O O . GLN A 1 246 ? 28.701 -9.638 -22.088 1.00 90.38 246 GLN A O 1
ATOM 1881 N N . VAL A 1 247 ? 29.125 -8.277 -20.346 1.00 88.25 247 VAL A N 1
ATOM 1882 C CA . VAL A 1 247 ? 28.242 -7.192 -20.801 1.00 88.25 247 VAL A CA 1
ATOM 1883 C C . VAL A 1 247 ? 28.703 -6.632 -22.147 1.00 88.25 247 VAL A C 1
ATOM 1885 O O . VAL A 1 247 ? 27.889 -6.483 -23.050 1.00 88.25 247 VAL A O 1
ATOM 1888 N N . LEU A 1 248 ? 30.005 -6.386 -22.320 1.00 86.38 248 LEU A N 1
ATOM 1889 C CA . LEU A 1 248 ? 30.555 -5.887 -23.585 1.00 86.38 248 LEU A CA 1
ATOM 1890 C C . LEU A 1 248 ? 30.408 -6.887 -24.735 1.00 86.38 248 LEU A C 1
ATOM 1892 O O . LEU A 1 248 ? 30.155 -6.484 -25.867 1.00 86.38 248 LEU A O 1
ATOM 1896 N N . LEU A 1 249 ? 30.568 -8.184 -24.459 1.00 89.88 249 LEU A N 1
ATOM 1897 C CA . LEU A 1 249 ? 30.311 -9.238 -25.440 1.00 89.88 249 LEU A CA 1
ATOM 1898 C C . LEU A 1 249 ? 28.832 -9.269 -25.834 1.00 89.88 249 LEU A C 1
ATOM 1900 O O . LEU A 1 249 ? 28.525 -9.365 -27.018 1.00 89.88 249 LEU A O 1
ATOM 1904 N N . PHE A 1 250 ? 27.932 -9.150 -24.857 1.00 88.50 250 PHE A N 1
ATOM 1905 C CA . PHE A 1 250 ? 26.491 -9.103 -25.090 1.00 88.50 250 PHE A CA 1
ATOM 1906 C C . PHE A 1 250 ? 26.081 -7.877 -25.916 1.00 88.50 250 PHE A C 1
ATOM 1908 O O . PHE A 1 250 ? 25.317 -8.006 -26.867 1.00 88.50 250 PHE A O 1
ATOM 1915 N N . SER A 1 251 ? 26.629 -6.699 -25.607 1.00 85.62 251 SER A N 1
ATOM 1916 C CA . SER A 1 251 ? 26.299 -5.454 -26.306 1.00 85.62 251 SER A CA 1
ATOM 1917 C C . SER A 1 251 ? 27.084 -5.232 -27.601 1.00 85.62 251 SER A C 1
ATOM 1919 O O . SER A 1 251 ? 26.913 -4.203 -28.255 1.00 85.62 251 SER A O 1
ATOM 1921 N N . ASN A 1 252 ? 27.977 -6.160 -27.966 1.00 85.06 252 ASN A N 1
ATOM 1922 C CA . ASN A 1 252 ? 28.946 -5.999 -29.051 1.00 85.06 252 ASN A CA 1
ATOM 1923 C C . ASN A 1 252 ? 29.745 -4.678 -28.949 1.00 85.06 252 ASN A C 1
ATOM 1925 O O . ASN A 1 252 ? 30.017 -4.009 -29.944 1.00 85.06 252 ASN A O 1
ATOM 1929 N N . GLY A 1 253 ? 30.072 -4.268 -27.720 1.00 79.69 253 GLY A N 1
ATOM 1930 C CA . GLY A 1 253 ? 30.782 -3.023 -27.428 1.00 79.69 253 GLY A CA 1
ATOM 1931 C C . GLY A 1 253 ? 29.964 -1.740 -27.620 1.00 79.69 253 GLY A C 1
ATOM 1932 O O . GLY A 1 253 ? 30.528 -0.659 -27.479 1.00 79.69 253 GLY A O 1
ATOM 1933 N N . ALA A 1 254 ? 28.666 -1.826 -27.921 1.00 78.94 254 ALA A N 1
ATOM 1934 C CA . ALA A 1 254 ? 27.786 -0.666 -28.006 1.00 78.94 254 ALA A CA 1
ATOM 1935 C C . ALA A 1 254 ? 27.139 -0.350 -26.642 1.00 78.94 254 ALA A C 1
ATOM 1937 O O . ALA A 1 254 ? 26.979 -1.250 -25.809 1.00 78.94 254 ALA A O 1
ATOM 1938 N N . PRO A 1 255 ? 26.731 0.906 -26.392 1.00 75.62 255 PRO A N 1
ATOM 1939 C CA . PRO A 1 255 ? 25.864 1.222 -25.266 1.00 75.62 255 PRO A CA 1
ATOM 1940 C C . PRO A 1 255 ? 24.496 0.553 -25.421 1.00 75.62 255 PRO A C 1
ATOM 1942 O O . PRO A 1 255 ? 23.924 0.543 -26.511 1.00 75.62 255 PRO A O 1
ATOM 1945 N N . LEU A 1 256 ? 23.960 0.022 -24.324 1.00 77.81 256 LEU A N 1
ATOM 1946 C CA . LEU A 1 256 ? 22.614 -0.545 -24.287 1.00 77.81 256 LEU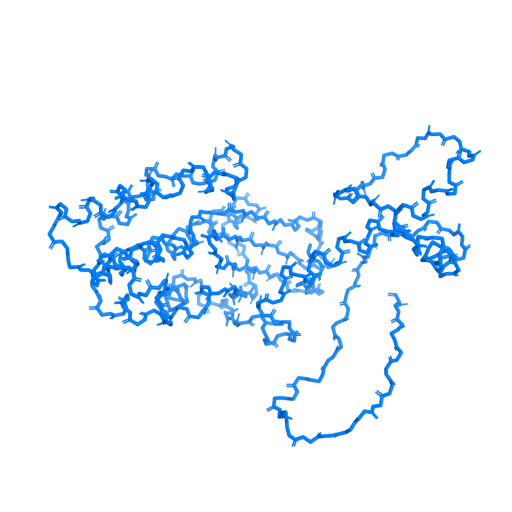 A CA 1
ATOM 1947 C C . LEU A 1 256 ? 21.606 0.540 -23.903 1.00 77.81 256 LEU A C 1
ATOM 1949 O O . LEU A 1 256 ? 21.876 1.376 -23.041 1.00 77.81 256 LEU A O 1
ATOM 1953 N N . GLY A 1 257 ? 20.447 0.528 -24.559 1.00 71.19 257 GLY A N 1
ATOM 1954 C CA . GLY A 1 257 ? 19.311 1.350 -24.152 1.00 71.19 257 GLY A CA 1
ATOM 1955 C C . GLY A 1 257 ? 18.660 0.829 -22.864 1.00 71.19 257 GLY A C 1
ATOM 1956 O O . GLY A 1 257 ? 18.985 -0.271 -22.410 1.00 71.19 257 GLY A O 1
ATOM 1957 N N . PRO A 1 258 ? 17.718 1.590 -22.282 1.00 71.25 258 PRO A N 1
ATOM 1958 C CA . PRO A 1 258 ? 16.953 1.124 -21.132 1.00 71.25 258 PRO A CA 1
ATOM 1959 C C . PRO A 1 258 ? 16.157 -0.133 -21.492 1.00 71.25 258 PRO A C 1
ATOM 1961 O O . PRO A 1 258 ? 15.696 -0.286 -22.628 1.00 71.25 258 PRO A O 1
ATOM 1964 N N . ILE A 1 259 ? 15.963 -1.013 -20.509 1.00 76.75 259 ILE A N 1
ATOM 1965 C CA . ILE A 1 259 ? 15.112 -2.193 -20.669 1.00 76.75 259 ILE A CA 1
ATOM 1966 C C . ILE A 1 259 ? 13.697 -1.708 -21.003 1.00 76.75 259 ILE A C 1
ATOM 1968 O O . ILE A 1 259 ? 13.118 -0.896 -20.285 1.00 76.75 259 ILE A O 1
ATOM 1972 N N . GLN A 1 260 ? 13.143 -2.193 -22.114 1.00 74.88 260 GLN A N 1
ATOM 1973 C CA . GLN A 1 260 ? 11.806 -1.794 -22.574 1.00 74.88 260 GLN A CA 1
ATOM 1974 C C . GLN A 1 260 ? 10.731 -2.819 -22.224 1.00 74.88 260 GLN A C 1
ATOM 1976 O O . GLN A 1 260 ? 9.543 -2.506 -22.231 1.00 74.88 260 GLN A O 1
ATOM 1981 N N . ARG A 1 261 ? 11.137 -4.062 -21.955 1.00 75.25 261 ARG A N 1
ATOM 1982 C CA . ARG A 1 261 ? 10.223 -5.174 -21.737 1.00 75.25 261 ARG A CA 1
ATOM 1983 C C . ARG A 1 261 ? 10.828 -6.177 -20.771 1.00 75.25 261 ARG A C 1
ATOM 1985 O O . ARG A 1 261 ? 12.004 -6.508 -20.870 1.00 75.25 261 ARG A O 1
ATOM 1992 N N . LEU A 1 262 ? 9.988 -6.689 -19.881 1.00 77.69 262 LEU A N 1
ATOM 1993 C CA . LEU A 1 262 ? 10.307 -7.800 -19.000 1.00 77.69 262 LEU A CA 1
ATOM 1994 C C . LEU A 1 262 ? 9.334 -8.946 -19.290 1.00 77.69 262 LEU A C 1
ATOM 1996 O O . LEU A 1 262 ? 8.132 -8.726 -19.440 1.00 77.69 262 LEU A O 1
ATOM 2000 N N . ILE A 1 263 ? 9.865 -10.157 -19.430 1.00 78.81 263 ILE A N 1
ATOM 2001 C CA . ILE A 1 263 ? 9.085 -11.382 -19.609 1.00 78.81 263 ILE A CA 1
ATOM 2002 C C . ILE A 1 263 ? 9.351 -12.238 -18.376 1.00 78.81 263 ILE A C 1
ATOM 2004 O O . ILE A 1 263 ? 10.499 -12.586 -18.108 1.00 78.81 263 ILE A O 1
ATOM 2008 N N . VAL A 1 264 ? 8.298 -12.528 -17.615 1.00 77.19 264 VAL A N 1
ATOM 2009 C CA . VAL A 1 264 ? 8.365 -13.445 -16.475 1.00 77.19 264 VAL A CA 1
ATOM 2010 C C . VAL A 1 264 ? 8.151 -14.857 -17.012 1.00 77.19 264 VAL A C 1
ATOM 2012 O O . VAL A 1 264 ? 7.119 -15.128 -17.621 1.00 77.19 264 VAL A O 1
ATOM 2015 N N . ASP A 1 265 ? 9.139 -15.725 -16.813 1.00 77.62 265 ASP A N 1
ATOM 2016 C CA . ASP A 1 265 ? 9.075 -17.150 -17.143 1.00 77.62 265 ASP A CA 1
ATOM 2017 C C . ASP A 1 265 ? 9.206 -17.957 -15.845 1.00 77.62 265 ASP A C 1
ATOM 2019 O O . ASP A 1 265 ? 10.092 -17.693 -15.027 1.00 77.62 265 ASP A O 1
ATOM 2023 N N . GLY A 1 266 ? 8.286 -18.891 -15.618 1.00 66.12 266 GLY A N 1
ATOM 2024 C CA . GLY A 1 266 ? 8.184 -19.642 -14.373 1.00 66.12 266 GLY A CA 1
ATOM 2025 C C . GLY A 1 266 ? 6.985 -20.584 -14.364 1.00 66.12 266 GLY A C 1
ATOM 2026 O O . GLY A 1 266 ? 5.918 -20.266 -14.884 1.00 66.12 266 GLY A O 1
ATOM 2027 N N . ASP A 1 267 ? 7.171 -21.760 -13.771 1.00 55.22 267 ASP A N 1
ATOM 2028 C CA . ASP A 1 267 ? 6.135 -22.783 -13.655 1.00 55.22 267 ASP A CA 1
ATOM 2029 C C . ASP A 1 267 ? 5.093 -22.320 -12.618 1.00 55.22 267 ASP A C 1
ATOM 2031 O O . ASP A 1 267 ? 5.327 -22.371 -11.411 1.00 55.22 267 ASP A O 1
ATOM 2035 N N . THR A 1 268 ? 3.948 -21.805 -13.074 1.00 50.06 268 THR A N 1
ATOM 2036 C CA . THR A 1 268 ? 2.838 -21.350 -12.210 1.00 50.06 268 THR A CA 1
ATOM 2037 C C . THR A 1 268 ? 2.012 -22.511 -11.642 1.00 50.06 268 THR A C 1
ATOM 2039 O O . THR A 1 268 ? 0.968 -22.305 -11.021 1.00 50.06 268 THR A O 1
ATOM 2042 N N . SER A 1 269 ? 2.471 -23.752 -11.823 1.00 41.41 269 SER A N 1
ATOM 2043 C CA . SER A 1 269 ? 1.839 -24.937 -11.262 1.00 41.41 269 SER A CA 1
ATOM 2044 C C . SER A 1 269 ? 2.178 -25.077 -9.771 1.00 41.41 269 SER A C 1
ATOM 2046 O O . SER A 1 269 ? 3.269 -25.468 -9.358 1.00 41.41 269 SER A O 1
ATOM 2048 N N . GLY A 1 270 ? 1.205 -24.742 -8.926 1.00 40.97 270 GLY A N 1
ATOM 2049 C CA . GLY A 1 270 ? 1.242 -24.964 -7.484 1.00 40.97 270 GLY A CA 1
ATOM 2050 C C . GLY A 1 270 ? 1.199 -26.445 -7.091 1.00 40.97 270 GLY A C 1
ATOM 2051 O O . GLY A 1 270 ? 0.264 -26.868 -6.422 1.00 40.97 270 GLY A O 1
ATOM 2052 N N . ASP A 1 271 ? 2.211 -27.235 -7.454 1.00 32.91 271 ASP A N 1
ATOM 2053 C CA . ASP A 1 271 ? 2.427 -28.562 -6.873 1.00 32.91 271 ASP A CA 1
ATOM 2054 C C . ASP A 1 271 ? 3.928 -28.850 -6.700 1.00 32.91 271 ASP A C 1
ATOM 2056 O O . ASP A 1 271 ? 4.610 -29.395 -7.568 1.00 32.91 271 ASP A O 1
ATOM 2060 N N . ARG A 1 272 ? 4.478 -28.508 -5.524 1.00 38.22 272 ARG A N 1
ATOM 2061 C CA . ARG A 1 272 ? 5.875 -28.812 -5.135 1.00 38.22 272 ARG A CA 1
ATOM 2062 C C . ARG A 1 272 ? 6.128 -30.310 -4.882 1.00 38.22 272 ARG A C 1
ATOM 2064 O O . ARG A 1 272 ? 7.018 -30.671 -4.108 1.00 38.22 272 ARG A O 1
ATOM 2071 N N . ARG A 1 273 ? 5.379 -31.213 -5.516 1.00 37.25 273 ARG A N 1
ATOM 2072 C CA . ARG A 1 273 ? 5.641 -32.655 -5.502 1.00 37.25 273 ARG A CA 1
ATOM 2073 C C . ARG A 1 273 ? 5.532 -33.256 -6.902 1.00 37.25 273 ARG A C 1
ATOM 2075 O O . ARG A 1 273 ? 4.641 -34.059 -7.142 1.00 37.25 273 ARG A O 1
ATOM 2082 N N . LYS A 1 274 ? 6.513 -32.967 -7.770 1.00 32.03 274 LYS A N 1
ATOM 2083 C CA . LYS A 1 274 ? 7.221 -33.940 -8.644 1.00 32.03 274 LYS A CA 1
ATOM 2084 C C . LYS A 1 274 ? 8.196 -33.221 -9.602 1.00 32.03 274 LYS A C 1
ATOM 2086 O O . LYS A 1 274 ? 7.763 -32.456 -10.439 1.00 32.03 274 LYS A O 1
ATOM 2091 N N . GLN A 1 275 ? 9.495 -33.494 -9.397 1.00 31.84 275 GLN A N 1
ATOM 2092 C CA . GLN A 1 275 ? 10.669 -33.615 -10.312 1.00 31.84 275 GLN A CA 1
ATOM 2093 C C . GLN A 1 275 ? 10.571 -33.262 -11.825 1.00 31.84 275 GLN A C 1
ATOM 2095 O O . GLN A 1 275 ? 9.480 -33.334 -12.371 1.00 31.84 275 GLN A O 1
ATOM 2100 N N . PRO A 1 276 ? 11.703 -33.159 -12.585 1.00 33.88 276 PRO A N 1
ATOM 2101 C CA . PRO A 1 276 ? 13.134 -33.111 -12.221 1.00 33.88 276 PRO A CA 1
ATOM 2102 C C . PRO A 1 276 ? 13.916 -31.927 -12.857 1.00 33.88 276 PRO A C 1
ATOM 2104 O O . PRO A 1 276 ? 13.434 -31.214 -13.728 1.00 33.88 276 PRO A O 1
ATOM 2107 N N . LYS A 1 277 ? 15.174 -31.751 -12.422 1.00 39.56 277 LYS A N 1
ATOM 2108 C CA . LYS A 1 277 ? 16.151 -30.773 -12.939 1.00 39.56 277 LYS A CA 1
ATOM 2109 C C . LYS A 1 277 ? 16.342 -30.879 -14.462 1.00 39.56 277 LYS A C 1
ATOM 2111 O O . LYS A 1 277 ? 16.786 -31.920 -14.941 1.00 39.56 277 LYS A O 1
ATOM 2116 N N . GLY A 1 278 ? 16.117 -29.777 -15.174 1.00 30.64 278 GLY A N 1
ATOM 2117 C CA . GLY A 1 278 ? 16.545 -29.564 -16.556 1.00 30.64 278 GLY A CA 1
ATOM 2118 C C . GLY A 1 278 ? 17.026 -28.123 -16.728 1.00 30.64 278 GLY A C 1
ATOM 2119 O O . GLY A 1 278 ? 16.349 -27.197 -16.292 1.00 30.64 278 GLY A O 1
ATOM 2120 N N . ASP A 1 279 ? 18.220 -27.959 -17.293 1.00 34.09 279 ASP A N 1
ATOM 2121 C CA . ASP A 1 279 ? 18.913 -26.682 -17.491 1.00 34.09 279 ASP A CA 1
ATOM 2122 C C . ASP A 1 279 ? 18.060 -25.665 -18.271 1.00 34.09 279 ASP A C 1
ATOM 2124 O O . ASP A 1 279 ? 17.721 -25.910 -19.431 1.00 34.09 279 ASP A O 1
ATOM 2128 N N . SER A 1 280 ? 17.777 -24.494 -17.686 1.00 31.67 280 SER A N 1
ATOM 2129 C CA . SER A 1 280 ? 17.241 -23.350 -18.433 1.00 31.67 280 SER A CA 1
ATOM 2130 C C . SER A 1 280 ? 18.345 -22.320 -18.699 1.00 31.67 280 SER A C 1
ATOM 2132 O O . SER A 1 280 ? 19.052 -21.851 -17.805 1.00 31.67 280 SER A O 1
ATOM 2134 N N . LYS A 1 281 ? 18.534 -22.005 -19.983 1.00 28.08 281 LYS A N 1
ATOM 2135 C CA . LYS A 1 281 ? 19.363 -20.893 -20.453 1.00 28.08 281 LYS A CA 1
ATOM 2136 C C . LYS A 1 281 ? 18.487 -19.647 -20.517 1.00 28.08 281 LYS A C 1
ATOM 2138 O O . LYS A 1 281 ? 17.481 -19.652 -21.218 1.00 28.08 281 LYS A O 1
ATOM 2143 N N . ILE A 1 282 ? 18.902 -18.583 -19.838 1.00 28.16 282 ILE A N 1
ATOM 2144 C CA . ILE A 1 282 ? 18.280 -17.260 -19.944 1.00 28.16 282 ILE A CA 1
ATOM 2145 C C . ILE A 1 282 ? 18.805 -16.593 -21.221 1.00 28.16 282 ILE A C 1
ATOM 2147 O O . ILE A 1 282 ? 20.015 -16.433 -21.383 1.00 28.16 282 ILE A O 1
ATOM 2151 N N . ALA A 1 283 ? 17.902 -16.205 -22.120 1.00 25.70 283 ALA A N 1
ATOM 2152 C CA . ALA A 1 283 ? 18.188 -15.307 -23.232 1.00 25.70 283 ALA A CA 1
ATOM 2153 C C . ALA A 1 283 ? 17.367 -14.027 -23.035 1.00 25.70 283 ALA A C 1
ATOM 2155 O O . ALA A 1 283 ? 16.144 -14.085 -22.939 1.00 25.70 283 ALA A O 1
ATOM 2156 N N . ALA A 1 284 ? 18.052 -12.887 -22.952 1.00 26.81 284 ALA A N 1
ATOM 2157 C CA . ALA A 1 284 ? 17.433 -11.571 -23.025 1.00 26.81 284 ALA A CA 1
ATOM 2158 C C . ALA A 1 284 ? 17.291 -11.178 -24.505 1.00 26.81 284 ALA A C 1
ATOM 2160 O O . ALA A 1 284 ? 18.259 -11.297 -25.260 1.00 26.81 284 ALA A O 1
ATOM 2161 N N . LEU A 1 285 ? 16.092 -10.746 -24.900 1.00 31.31 285 LEU A N 1
ATOM 2162 C CA . LEU A 1 285 ? 15.807 -10.041 -26.154 1.00 31.31 285 LEU A CA 1
ATOM 2163 C C . LEU A 1 285 ? 15.483 -8.586 -25.830 1.00 31.31 285 LEU A C 1
ATOM 2165 O O . LEU A 1 285 ? 14.694 -8.379 -24.880 1.00 31.31 285 LEU A O 1
#

pLDDT: mean 81.19, std 18.65, range [25.7, 98.44]

Foldseek 3Di:
DQLPEAQQAWEWEWEAAQFIKIWTAHHLVDPCRVVTDMAGQGGGFVLLQLLVCVQVVNPDRGCQLQVLLVVADADVVLLVVLCVVDGPVPDPDGVVVVCVVCVNVSSVVSVVVCVVVVGHSSRSSNHSNVSNLVSSLVVVQCCCCVPPRNPDDHAEYAYAYPRSSHCSNVVSNCVRPDVNYHYDHPCVVVDHRHCVVVVVVVLLVVVQLLQVLLVVVCVVPDDDDPDPHSPDDDDDDPCSVVSSVVSCVVCVSHRDDRDSHDDDDDDSDPDPPDDDDDDDDDDDD